Protein AF-A7S2W4-F1 (afdb_monomer)

Sequence (261 aa):
SQFLNEAIYEEYKDAKTVYGFRLFDILSYDVSYRDTIGIRATDEECYYTFIKLFDPVISNFCSSYPRVEKNVSYVYPSNVVSLVGVTGTLDAHVVSCRVRVVRSLQGFPFAWVCSPNERREIQNVVKQALDSLKGVEYYKLARISSKSRDTLITKHGIFRNQKLDCDDTWSSGRGIWRDGTSNAIALVNEREHIIFLTQEFGGDLCHAFYRMRDLVERTELALEKTGHKYMHSVVYGFLVSSPQEVGTGLRISVNVKLPHL

Solvent-accessible surface area (backbone atoms only — not comparable to full-atom values): 14957 Å² total; per-residue (Å²): 129,86,67,69,48,70,70,59,44,70,70,33,68,84,43,60,41,98,87,63,52,34,54,65,60,26,52,61,59,55,88,83,69,73,61,84,79,60,58,35,45,52,37,80,54,39,64,65,76,44,28,81,50,44,52,60,54,30,36,71,68,36,80,87,58,59,86,82,51,94,72,73,74,77,71,51,72,87,70,60,87,74,86,78,86,74,72,62,94,57,41,89,35,24,57,24,25,34,32,33,36,51,44,24,54,54,96,47,54,29,49,83,70,38,51,79,63,55,35,36,49,53,34,50,56,53,46,56,20,50,66,72,40,99,41,70,46,78,42,49,49,75,73,58,52,68,70,62,49,52,48,45,32,68,77,68,63,48,86,72,87,60,88,76,75,79,52,73,71,72,32,55,34,21,31,41,36,34,50,80,80,72,57,38,35,38,34,27,43,73,74,34,42,31,39,40,34,17,54,40,76,30,46,61,45,66,64,32,44,54,52,44,40,52,54,52,53,54,38,50,59,38,28,46,76,73,77,39,51,67,29,70,38,95,88,51,34,37,42,51,40,47,56,82,43,41,26,72,24,67,45,79,50,71,46,65,67,60,94,86,114

Nearest PDB structures (foldseek):
  8ci4-assembly1_A-2  TM=8.816E-01  e=1.023E-21  Oryctolagus cuniculus
  4z9m-assembly6_F  TM=8.760E-01  e=2.461E-21  Homo sapiens
  4q2r-assembly2_B  TM=8.480E-01  e=3.495E-21  Bos taurus
  2crk-assembly1_A-2  TM=8.581E-01  e=8.910E-21  Oryctolagus cuniculus
  3l2e-assembly4_B  TM=8.558E-01  e=2.408E-20  Namalycastis sp. ST01

Radius of gyration: 19.08 Å; Cα contacts (8 Å, |Δi|>4): 419; chains: 1; bounding box: 52×38×50 Å

InterPro domains:
  IPR000749 ATP:guanido phosphotransferase [PTHR11547] (3-261)
  IPR014746 Glutamine synthetase/guanido kinase, catalytic domain [SSF55931] (75-261)
  IPR022413 ATP:guanido phosphotransferase, N-terminal [PF02807] (2-58)
  IPR022413 ATP:guanido phosphotransferase, N-terminal [PS51509] (1-63)
  IPR022414 ATP:guanido phosphotransferase, catalytic domain [PF00217] (122-261)
  IPR022414 ATP:guanido phosphotransferase, catalytic domain [PS51510] (93-261)
  IPR036802 ATP:guanido phosphotransferase, N-terminal domain superfamily [G3DSA:1.10.135.10] (1-67)
  IPR036802 ATP:guanido phosphotransferase, N-terminal domain superfamily [SSF48034] (2-65)

Mean predicted aligned error: 7.76 Å

Organism: Nematostella vectensis (NCBI:txid45351)

Structure (mmCIF, N/CA/C/O backbone):
data_AF-A7S2W4-F1
#
_entry.id   AF-A7S2W4-F1
#
loop_
_atom_site.group_PDB
_atom_site.id
_atom_site.type_symbol
_atom_site.label_atom_id
_atom_site.label_alt_id
_atom_site.label_comp_id
_atom_site.label_asym_id
_atom_site.label_entity_id
_atom_site.label_seq_id
_atom_site.pdbx_PDB_ins_code
_atom_site.Cartn_x
_atom_site.Cartn_y
_atom_site.Cartn_z
_atom_site.occupancy
_atom_site.B_iso_or_equiv
_atom_site.auth_seq_id
_atom_site.auth_comp_id
_atom_site.auth_asym_id
_atom_site.auth_atom_id
_atom_site.pdbx_PDB_model_num
ATOM 1 N N . SER A 1 1 ? -18.578 14.089 0.333 1.00 63.03 1 SER A N 1
ATOM 2 C CA . SER A 1 1 ? -19.731 14.949 -0.013 1.00 63.03 1 SER A CA 1
ATOM 3 C C . SER A 1 1 ? -20.521 14.495 -1.256 1.00 63.03 1 SER A C 1
ATOM 5 O O . SER A 1 1 ? -21.331 15.269 -1.739 1.00 63.03 1 SER A O 1
ATOM 7 N N . GLN A 1 2 ? -20.391 13.247 -1.741 1.00 80.38 2 GLN A N 1
ATOM 8 C CA . GLN A 1 2 ? -21.273 12.677 -2.788 1.00 80.38 2 GLN A CA 1
ATOM 9 C C . GLN A 1 2 ? -22.089 11.475 -2.278 1.00 80.38 2 GLN A C 1
ATOM 11 O O . GLN A 1 2 ? -23.254 11.327 -2.625 1.00 80.38 2 GLN A O 1
ATOM 16 N N . PHE A 1 3 ? -21.486 10.644 -1.420 1.00 86.62 3 PHE A N 1
ATOM 17 C CA . PHE A 1 3 ? -22.078 9.389 -0.931 1.00 86.62 3 PHE A CA 1
ATOM 18 C C . PHE A 1 3 ? -22.410 9.389 0.569 1.00 86.62 3 PHE A C 1
ATOM 20 O O . PHE A 1 3 ? -22.904 8.398 1.089 1.00 86.62 3 PHE A O 1
ATOM 27 N N . LEU A 1 4 ? -22.147 10.496 1.271 1.00 89.56 4 LEU A N 1
ATOM 28 C CA . LEU A 1 4 ? -22.524 10.675 2.673 1.00 89.56 4 LEU A CA 1
ATOM 29 C C . LEU A 1 4 ? -23.765 11.569 2.734 1.00 89.56 4 LEU A C 1
ATOM 31 O O . LEU A 1 4 ? -23.695 12.727 2.322 1.00 89.56 4 LEU A O 1
ATOM 35 N N . ASN A 1 5 ? -24.872 11.030 3.239 1.00 92.31 5 ASN A N 1
ATOM 36 C CA . ASN A 1 5 ? -26.109 11.760 3.521 1.00 92.31 5 ASN A CA 1
ATOM 37 C C . ASN A 1 5 ? -26.466 11.638 5.012 1.00 92.31 5 ASN A C 1
ATOM 39 O O . ASN A 1 5 ? -25.818 10.890 5.746 1.00 92.31 5 ASN A O 1
ATOM 43 N N . GLU A 1 6 ? -27.487 12.372 5.452 1.00 94.31 6 GLU A N 1
ATOM 44 C CA . GLU A 1 6 ? -27.916 12.402 6.856 1.00 94.31 6 GLU A CA 1
ATOM 45 C C . GLU A 1 6 ? -28.290 11.011 7.387 1.00 94.31 6 GLU A C 1
ATOM 47 O O . GLU A 1 6 ? -27.853 10.636 8.467 1.00 94.31 6 GLU A O 1
ATOM 52 N N . ALA A 1 7 ? -28.993 10.194 6.597 1.00 95.50 7 ALA A N 1
ATOM 53 C CA . ALA A 1 7 ? -29.368 8.841 7.007 1.00 95.50 7 ALA A CA 1
ATOM 54 C C . ALA A 1 7 ? -28.145 7.934 7.248 1.00 95.50 7 ALA A C 1
ATOM 56 O O . ALA A 1 7 ? -28.081 7.240 8.258 1.00 95.50 7 ALA A O 1
ATOM 57 N N . ILE A 1 8 ? -27.155 7.964 6.347 1.00 94.75 8 ILE A N 1
ATOM 58 C CA . ILE A 1 8 ? -25.903 7.203 6.495 1.00 94.75 8 ILE A CA 1
ATOM 59 C C . ILE A 1 8 ? -25.085 7.735 7.678 1.00 94.75 8 ILE A C 1
ATOM 61 O O . ILE A 1 8 ? -24.477 6.954 8.407 1.00 94.75 8 ILE A O 1
ATOM 65 N N . TYR A 1 9 ? -25.060 9.055 7.880 1.00 94.94 9 TYR A N 1
ATOM 66 C CA . TYR A 1 9 ? -24.382 9.660 9.023 1.00 94.94 9 TYR A CA 1
ATOM 67 C C . TYR A 1 9 ? -25.000 9.198 10.346 1.00 94.94 9 TYR A C 1
ATOM 69 O O . TYR A 1 9 ? -24.278 8.711 11.212 1.00 94.94 9 TYR A O 1
ATOM 77 N N . GLU A 1 10 ? -26.323 9.290 10.483 1.00 97.06 10 GLU A N 1
ATOM 78 C CA . GLU A 1 10 ? -27.043 8.888 11.694 1.00 97.06 10 GLU A CA 1
ATOM 79 C C . GLU A 1 10 ? -26.879 7.397 12.010 1.00 97.06 10 GLU A C 1
ATOM 81 O O . GLU A 1 10 ? -26.770 7.026 13.176 1.00 97.06 10 GLU A O 1
ATOM 86 N N . GLU A 1 11 ? -26.790 6.548 10.984 1.00 96.44 11 GLU A N 1
ATOM 87 C CA . GLU A 1 11 ? -26.516 5.117 11.142 1.00 96.44 11 GLU A CA 1
ATOM 88 C C . GLU A 1 11 ? -25.102 4.840 11.681 1.00 96.44 11 GLU A C 1
ATOM 90 O O . GLU A 1 11 ? -24.907 3.924 12.479 1.00 96.44 11 GLU A O 1
ATOM 95 N N . TYR A 1 12 ? -24.106 5.625 11.262 1.00 96.94 12 TYR A N 1
ATOM 96 C CA . TYR A 1 12 ? -22.691 5.346 11.528 1.00 96.94 12 TYR A CA 1
ATOM 97 C C . TYR A 1 12 ? -22.025 6.246 12.572 1.00 96.94 12 TYR A C 1
ATOM 99 O O . TYR A 1 12 ? -20.878 5.987 12.938 1.00 96.94 12 TYR A O 1
ATOM 107 N N . LYS A 1 13 ? -22.703 7.279 13.080 1.00 94.69 13 LYS A N 1
ATOM 108 C CA . LYS A 1 13 ? -22.121 8.264 14.013 1.00 94.69 13 LYS A CA 1
ATOM 109 C C . LYS A 1 13 ? -21.520 7.641 15.282 1.00 94.69 13 LYS A C 1
ATOM 111 O O . LYS A 1 13 ? -20.499 8.123 15.775 1.00 94.69 13 LYS A O 1
ATOM 116 N N . ASP A 1 14 ? -22.113 6.550 15.766 1.00 96.38 14 ASP A N 1
ATOM 117 C CA . ASP A 1 14 ? -21.688 5.842 16.980 1.00 96.38 14 ASP A CA 1
ATOM 118 C C . ASP A 1 14 ? -20.920 4.540 16.690 1.00 96.38 14 ASP A C 1
ATOM 120 O O . ASP A 1 14 ? -20.368 3.927 17.609 1.00 96.38 14 ASP A O 1
ATOM 124 N N . ALA A 1 15 ? -20.852 4.128 15.418 1.00 97.38 15 ALA A N 1
ATOM 125 C CA . ALA A 1 15 ? -20.153 2.923 14.995 1.00 97.38 15 ALA A CA 1
ATOM 126 C C . ALA A 1 15 ? -18.636 3.073 15.178 1.00 97.38 15 ALA A C 1
ATOM 128 O O . ALA A 1 15 ? -18.057 4.149 14.985 1.00 97.38 15 ALA A O 1
ATOM 129 N N . LYS A 1 16 ? -17.994 1.967 15.555 1.00 97.50 16 LYS A N 1
ATOM 130 C CA . LYS A 1 16 ? -16.552 1.872 15.783 1.00 97.50 16 LYS A CA 1
ATOM 131 C C . LYS A 1 16 ? -16.017 0.587 15.183 1.00 97.50 16 LYS A C 1
ATOM 133 O O . LYS A 1 16 ? -16.702 -0.430 15.234 1.00 97.50 16 LYS A O 1
ATOM 138 N N . THR A 1 17 ? -14.795 0.637 14.679 1.00 97.31 17 THR A N 1
ATOM 139 C CA . THR A 1 17 ? -14.026 -0.569 14.365 1.00 97.31 17 THR A CA 1
ATOM 140 C C . THR A 1 17 ? -13.443 -1.185 15.639 1.00 97.31 17 THR A C 1
ATOM 142 O O . THR A 1 17 ? -13.493 -0.587 16.720 1.00 97.31 17 THR A O 1
ATOM 145 N N . VAL A 1 18 ? -12.827 -2.357 15.517 1.00 95.31 18 VAL A N 1
ATOM 146 C CA . VAL A 1 18 ? -12.121 -3.077 16.584 1.00 95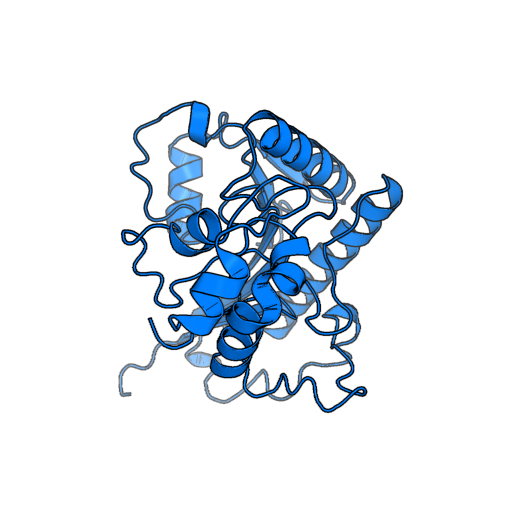.31 18 VAL A CA 1
ATOM 147 C C . VAL A 1 18 ? -10.978 -2.254 17.183 1.00 95.31 18 VAL A C 1
ATOM 149 O O . VAL A 1 18 ? -10.686 -2.381 18.370 1.00 95.31 18 VAL A O 1
ATOM 152 N N . TYR A 1 19 ? -10.384 -1.350 16.399 1.00 95.62 19 TYR A N 1
ATOM 153 C CA . TYR A 1 19 ? -9.364 -0.401 16.860 1.00 95.62 19 TYR A CA 1
ATOM 154 C C . TYR A 1 19 ? -9.957 0.908 17.408 1.00 95.62 19 TYR A C 1
ATOM 156 O O . TYR A 1 19 ? -9.224 1.798 17.833 1.00 95.62 19 TYR A O 1
ATOM 164 N N . GLY A 1 20 ? -11.286 1.033 17.436 1.00 96.44 20 GLY A N 1
ATOM 165 C CA . GLY A 1 20 ? -12.002 2.170 18.006 1.00 96.44 20 GLY A CA 1
ATOM 166 C C . GLY A 1 20 ? -12.192 3.363 17.066 1.00 96.44 20 GLY A C 1
ATOM 167 O O . GLY A 1 20 ? -12.714 4.385 17.522 1.00 96.44 20 GLY A O 1
ATOM 168 N N . PHE A 1 21 ? -11.815 3.244 15.788 1.00 96.25 21 PHE A N 1
ATOM 169 C CA . PHE A 1 21 ? -11.979 4.312 14.800 1.00 96.25 21 PHE A CA 1
ATOM 170 C C . PHE A 1 21 ? -13.441 4.485 14.401 1.00 96.25 21 PHE A C 1
ATOM 172 O O . PHE A 1 21 ? -14.188 3.515 14.272 1.00 96.25 21 PHE A O 1
ATOM 179 N N . ARG A 1 22 ? -13.844 5.736 14.197 1.00 96.06 22 ARG A N 1
ATOM 180 C CA . ARG A 1 22 ? -15.213 6.158 13.895 1.00 96.06 22 ARG A CA 1
ATOM 181 C C . ARG A 1 22 ? -15.313 6.735 12.490 1.00 96.06 22 ARG A C 1
ATOM 183 O O . ARG A 1 22 ? -14.314 7.026 11.833 1.00 96.06 22 ARG A O 1
ATOM 190 N N . LEU A 1 23 ? -16.546 7.031 12.083 1.00 93.94 23 LEU A N 1
ATOM 191 C CA . LEU A 1 23 ? -16.832 7.765 10.851 1.00 93.94 23 LEU A CA 1
ATOM 192 C C . LEU A 1 23 ? -16.026 9.076 10.742 1.00 93.94 23 LEU A C 1
ATOM 194 O O . LEU A 1 23 ? -15.543 9.414 9.665 1.00 93.94 23 LEU A O 1
ATOM 198 N N . PHE A 1 24 ? -15.847 9.794 11.856 1.00 91.62 24 PHE A N 1
ATOM 199 C CA . PHE A 1 24 ? -15.051 11.023 11.885 1.00 91.62 24 PHE A CA 1
ATOM 200 C C . PHE A 1 24 ? -13.602 10.789 11.452 1.00 91.62 24 PHE A C 1
ATOM 202 O O . PHE A 1 24 ? -13.092 11.565 10.651 1.00 91.62 24 PHE A O 1
ATOM 209 N N . ASP A 1 25 ? -12.954 9.723 11.921 1.00 91.69 25 ASP A N 1
ATOM 210 C CA . ASP A 1 25 ? -11.554 9.442 11.593 1.00 91.69 25 ASP A CA 1
ATOM 211 C C . ASP A 1 25 ? -11.392 9.189 10.088 1.00 91.69 25 ASP A C 1
ATOM 213 O O . ASP A 1 25 ? -10.501 9.748 9.455 1.00 91.69 25 ASP A O 1
ATOM 217 N N . ILE A 1 26 ? -12.333 8.452 9.488 1.00 90.75 26 ILE A N 1
ATOM 218 C CA . ILE A 1 26 ? -12.369 8.149 8.046 1.00 90.75 26 ILE A CA 1
ATOM 219 C C . ILE A 1 26 ? -12.529 9.413 7.188 1.00 90.75 26 ILE A C 1
ATOM 221 O O . ILE A 1 26 ? -11.948 9.510 6.103 1.00 90.75 26 ILE A O 1
ATOM 225 N N . LEU A 1 27 ? -13.331 10.372 7.662 1.00 87.94 27 LEU A N 1
ATOM 226 C CA . LEU A 1 27 ? -13.616 11.641 6.983 1.00 87.94 27 LEU A CA 1
ATOM 227 C C . LEU A 1 27 ? -12.551 12.714 7.241 1.00 87.94 27 LEU A C 1
ATOM 229 O O . LEU A 1 27 ? -12.411 13.637 6.444 1.00 87.94 27 LEU A O 1
ATOM 233 N N . SER A 1 28 ? -11.810 12.607 8.345 1.00 78.62 28 SER A N 1
ATOM 234 C CA . SER A 1 28 ? -10.810 13.598 8.764 1.00 78.62 28 SER A CA 1
ATOM 235 C C . SER A 1 28 ? -9.508 13.509 7.983 1.00 78.62 28 SER A C 1
ATOM 237 O O . SER A 1 28 ? -8.591 14.289 8.248 1.00 78.62 28 SER A O 1
ATOM 239 N N . TYR A 1 29 ? -9.400 12.573 7.035 1.00 68.44 29 TYR A N 1
ATOM 240 C CA . TYR A 1 29 ? -8.218 12.468 6.200 1.00 68.44 29 TYR A CA 1
ATOM 241 C C . TYR A 1 29 ? -8.020 13.751 5.380 1.00 68.44 29 TYR A C 1
ATOM 243 O O . TYR A 1 29 ? -8.737 14.058 4.432 1.00 68.44 29 TYR A O 1
ATOM 251 N N . ASP A 1 30 ? -7.020 14.483 5.851 1.00 55.50 30 ASP A N 1
ATOM 252 C CA . ASP A 1 30 ? -6.486 15.776 5.471 1.00 55.50 30 ASP A CA 1
ATOM 253 C C . ASP A 1 30 ? -6.952 16.398 4.136 1.00 55.50 30 ASP A C 1
ATOM 255 O O . ASP A 1 30 ? -6.502 16.058 3.037 1.00 55.50 30 ASP A O 1
ATOM 259 N N . VAL A 1 31 ? -7.748 17.460 4.291 1.00 45.94 31 VAL A N 1
ATOM 260 C CA . VAL A 1 31 ? -8.107 18.477 3.288 1.00 45.94 31 VAL A CA 1
ATOM 261 C C . VAL A 1 31 ? -6.859 19.111 2.626 1.00 45.94 31 VAL A C 1
ATOM 263 O O . VAL A 1 31 ? -6.966 19.718 1.559 1.00 45.94 31 VAL A O 1
ATOM 266 N N .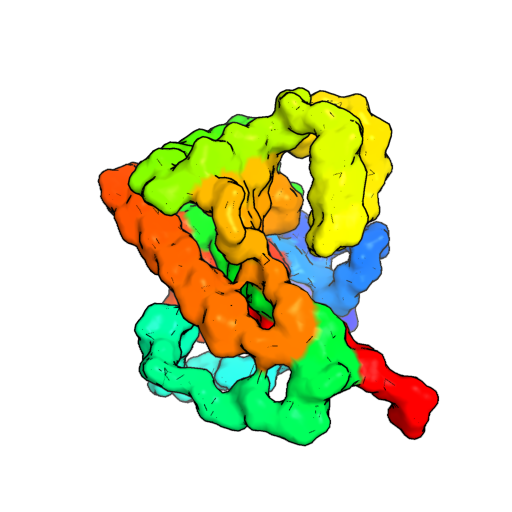 SER A 1 32 ? -5.653 18.950 3.192 1.00 45.34 32 SER A N 1
ATOM 267 C CA . SER A 1 32 ? -4.394 19.466 2.633 1.00 45.34 32 SER A CA 1
ATOM 268 C C . SER A 1 32 ? -3.811 18.648 1.470 1.00 45.34 32 SER A C 1
ATOM 270 O O . SER A 1 32 ? -3.057 19.197 0.661 1.00 45.34 32 SER A O 1
ATOM 272 N N . TYR A 1 33 ? -4.170 17.366 1.313 1.00 48.84 33 TYR A N 1
ATOM 273 C CA . TYR A 1 33 ? -3.512 16.488 0.330 1.00 48.84 33 TYR A CA 1
ATOM 274 C C . TYR A 1 33 ? -4.036 16.612 -1.106 1.00 48.84 33 TYR A C 1
ATOM 276 O O . TYR A 1 33 ? -3.527 15.929 -1.998 1.00 48.84 33 TYR A O 1
ATOM 284 N N . ARG A 1 34 ? -5.037 17.473 -1.359 1.00 50.59 34 ARG A N 1
ATOM 285 C CA . ARG A 1 34 ? -5.851 17.429 -2.592 1.00 50.59 34 ARG A CA 1
ATOM 286 C C . ARG A 1 34 ? -6.302 15.994 -2.908 1.00 50.59 34 ARG A C 1
ATOM 288 O O . ARG A 1 34 ? -6.388 15.622 -4.077 1.00 50.59 34 ARG A O 1
ATOM 295 N N . ASP A 1 35 ? -6.525 15.173 -1.879 1.00 58.47 35 ASP A N 1
ATOM 296 C CA . ASP A 1 35 ? -7.086 13.844 -2.073 1.00 58.47 35 ASP A CA 1
ATOM 297 C C . ASP A 1 35 ? -8.563 14.027 -2.421 1.00 58.47 35 ASP A C 1
ATOM 299 O O . ASP A 1 35 ? -9.382 14.440 -1.601 1.00 58.47 35 ASP A O 1
ATOM 303 N N . THR A 1 36 ? -8.878 13.816 -3.693 1.00 64.94 36 THR A N 1
ATOM 304 C CA . THR A 1 36 ? -10.201 14.072 -4.265 1.00 64.94 36 THR A CA 1
ATOM 305 C C . THR A 1 36 ? -11.243 13.036 -3.852 1.00 64.94 36 THR A C 1
ATOM 307 O O . THR A 1 36 ? -12.419 13.229 -4.149 1.00 64.94 36 THR A O 1
ATOM 310 N N . ILE A 1 37 ? -10.843 11.941 -3.193 1.00 80.56 37 ILE A N 1
ATOM 311 C CA . ILE A 1 37 ? -11.761 10.859 -2.803 1.00 80.56 37 ILE A CA 1
ATOM 312 C C . ILE A 1 37 ? -12.621 11.272 -1.600 1.00 80.56 37 ILE A C 1
ATOM 314 O O . ILE A 1 37 ? -13.810 10.962 -1.548 1.00 80.56 37 ILE A O 1
ATOM 318 N N . GLY A 1 38 ? -12.026 11.974 -0.630 1.00 81.81 38 GLY A N 1
ATOM 319 C CA . GLY A 1 38 ? -12.718 12.487 0.558 1.00 81.81 38 GLY A CA 1
ATOM 320 C C . GLY A 1 38 ? -13.018 11.468 1.667 1.00 81.81 38 GLY A C 1
ATOM 321 O O . GLY A 1 38 ? -13.666 11.842 2.641 1.00 81.81 38 GLY A O 1
ATOM 322 N N . ILE A 1 39 ? -12.573 10.212 1.540 1.00 87.88 39 ILE A N 1
ATOM 323 C CA . ILE A 1 39 ? -12.577 9.208 2.619 1.00 87.88 39 ILE A CA 1
ATOM 324 C C . ILE A 1 39 ? -11.301 8.360 2.568 1.00 87.88 39 ILE A C 1
ATOM 326 O O . ILE A 1 39 ? -10.770 8.098 1.484 1.00 87.88 39 ILE A O 1
ATOM 330 N N . ARG A 1 40 ? -10.836 7.882 3.727 1.00 91.00 40 ARG A N 1
ATOM 331 C CA . ARG A 1 40 ? -9.713 6.938 3.826 1.00 91.00 40 ARG A CA 1
ATOM 332 C C . ARG A 1 40 ? -9.970 5.900 4.914 1.00 91.00 40 ARG A C 1
ATOM 334 O O . ARG A 1 40 ? -10.394 6.247 6.009 1.00 91.00 40 ARG A O 1
ATOM 341 N N . ALA A 1 41 ? -9.730 4.626 4.621 1.00 94.56 41 ALA A N 1
ATOM 342 C CA . ALA A 1 41 ? -9.916 3.556 5.598 1.00 94.56 41 ALA A CA 1
ATOM 343 C C . ALA A 1 41 ? -8.838 3.625 6.688 1.00 94.56 41 ALA A C 1
ATOM 345 O O . ALA A 1 41 ? -7.674 3.895 6.379 1.00 94.56 41 ALA A O 1
ATOM 346 N N . THR A 1 42 ? -9.214 3.379 7.946 1.00 95.44 42 THR A N 1
ATOM 347 C CA . THR A 1 42 ? -8.307 3.386 9.112 1.00 95.44 42 THR A CA 1
ATOM 348 C C . THR A 1 42 ? -7.813 1.986 9.477 1.00 95.44 42 THR A C 1
ATOM 350 O O . THR A 1 42 ? -6.683 1.841 9.932 1.00 95.44 42 THR A O 1
ATOM 353 N N . ASP A 1 43 ? -8.590 0.946 9.178 1.00 96.94 43 ASP A N 1
ATOM 354 C CA . ASP A 1 43 ? -8.221 -0.466 9.323 1.00 96.94 43 ASP A CA 1
ATOM 355 C C . ASP A 1 43 ? -9.013 -1.362 8.346 1.00 96.94 43 ASP A C 1
ATOM 357 O O . ASP A 1 43 ? -9.838 -0.884 7.563 1.00 96.94 43 ASP A O 1
ATOM 361 N N . GLU A 1 44 ? -8.742 -2.671 8.371 1.00 95.88 44 GLU A N 1
ATOM 362 C CA . GLU A 1 44 ? -9.425 -3.672 7.538 1.00 95.88 44 GLU A CA 1
ATOM 363 C C . GLU A 1 44 ? -10.951 -3.685 7.741 1.00 95.88 44 GLU A C 1
ATOM 365 O O . GLU A 1 44 ? -11.705 -3.852 6.779 1.00 95.88 44 GLU A O 1
ATOM 370 N N . GLU A 1 45 ? -11.418 -3.476 8.972 1.00 96.06 45 GLU A N 1
ATOM 371 C CA . GLU A 1 45 ? -12.832 -3.574 9.331 1.00 96.06 45 GLU A CA 1
ATOM 372 C C . GLU A 1 45 ? -13.654 -2.403 8.780 1.00 96.06 45 GLU A C 1
ATOM 374 O O . GLU A 1 45 ? -14.837 -2.572 8.480 1.00 96.06 45 GLU A O 1
ATOM 379 N N . CYS A 1 46 ? -13.032 -1.239 8.547 1.00 94.81 46 CYS A N 1
ATOM 380 C CA . CYS A 1 46 ? -13.694 -0.066 7.968 1.00 94.81 46 CYS A CA 1
ATOM 381 C C . CYS A 1 46 ? -14.524 -0.371 6.719 1.00 94.81 46 CYS A C 1
ATOM 383 O O . CYS A 1 46 ? -15.618 0.177 6.561 1.00 94.81 46 CYS A O 1
ATOM 385 N N . TYR A 1 47 ? -14.010 -1.239 5.844 1.00 94.38 47 TYR A N 1
ATOM 386 C CA . TYR A 1 47 ? -14.666 -1.612 4.590 1.00 94.38 47 TYR A CA 1
ATOM 387 C C . TYR A 1 47 ? -16.000 -2.344 4.800 1.00 94.38 47 TYR A C 1
ATOM 389 O O . TYR A 1 47 ? -16.848 -2.352 3.905 1.00 94.38 47 TYR A O 1
ATOM 397 N N . TYR A 1 48 ? -16.204 -2.931 5.980 1.00 93.88 48 TYR A N 1
ATOM 398 C CA . TYR A 1 48 ? -17.414 -3.661 6.350 1.00 93.88 48 TYR A CA 1
ATOM 399 C C . TYR A 1 48 ? -18.294 -2.858 7.312 1.00 93.88 48 TYR A C 1
ATOM 401 O O . TYR A 1 48 ? -19.507 -2.809 7.122 1.00 93.88 48 TYR A O 1
ATOM 409 N N . THR A 1 49 ? -17.705 -2.170 8.293 1.00 96.19 49 THR A N 1
ATOM 410 C CA . THR A 1 49 ? -18.450 -1.349 9.263 1.00 96.19 49 THR A CA 1
ATOM 411 C C . THR A 1 49 ? -19.119 -0.153 8.591 1.00 96.19 49 THR A C 1
ATOM 413 O O . THR A 1 49 ? -20.292 0.118 8.835 1.00 96.19 49 THR A O 1
ATOM 416 N N . PHE A 1 50 ? -18.414 0.524 7.680 1.00 95.56 50 PHE A N 1
ATOM 417 C CA . PHE A 1 50 ? -18.904 1.717 6.976 1.00 95.56 50 PHE A CA 1
ATOM 418 C C . PHE A 1 50 ? -19.220 1.418 5.504 1.00 95.56 50 PHE A C 1
ATOM 420 O O . PHE A 1 50 ? -19.016 2.238 4.608 1.00 95.56 50 PHE A O 1
ATOM 427 N N . ILE A 1 51 ? -19.719 0.211 5.245 1.00 93.38 51 ILE A N 1
ATOM 428 C CA . ILE A 1 51 ? -19.969 -0.357 3.915 1.00 93.38 51 ILE A CA 1
ATOM 429 C C . ILE A 1 51 ? -20.800 0.553 3.000 1.00 93.38 51 ILE A C 1
ATOM 431 O O . ILE A 1 51 ? -20.447 0.718 1.837 1.00 93.38 51 ILE A O 1
ATOM 435 N N . LYS A 1 52 ? -21.852 1.214 3.509 1.00 93.19 52 LYS A N 1
ATOM 436 C CA . LYS A 1 52 ? -22.702 2.115 2.703 1.00 93.19 52 LYS A CA 1
ATOM 437 C C . LYS A 1 52 ? -21.970 3.372 2.232 1.00 93.19 52 LYS A C 1
ATOM 439 O O . LYS A 1 52 ? -22.453 4.046 1.330 1.00 93.19 52 LYS A O 1
ATOM 444 N N . LEU A 1 53 ? -20.817 3.676 2.826 1.00 92.31 53 LEU A N 1
ATOM 445 C CA . LEU A 1 53 ? -19.954 4.780 2.428 1.00 92.31 53 LEU A CA 1
ATOM 446 C C . LEU A 1 53 ? -18.828 4.314 1.494 1.00 92.31 53 LEU A C 1
ATOM 448 O O . LEU A 1 53 ? -18.594 4.951 0.469 1.00 92.31 53 LEU A O 1
ATOM 452 N N . PHE A 1 54 ? -18.147 3.208 1.814 1.00 91.94 54 PHE A N 1
ATOM 453 C CA . PHE A 1 54 ? -17.030 2.709 0.999 1.00 91.94 54 PHE A CA 1
ATOM 454 C C . PHE A 1 54 ? -17.480 2.092 -0.326 1.00 91.94 54 PHE A C 1
ATOM 456 O O . PHE A 1 54 ? -16.851 2.340 -1.350 1.00 91.94 54 PHE A O 1
ATOM 463 N N . ASP A 1 55 ? -18.566 1.319 -0.335 1.00 90.56 55 ASP A N 1
ATOM 464 C CA . ASP A 1 55 ? -18.987 0.551 -1.511 1.00 90.56 55 ASP A CA 1
ATOM 465 C C . ASP A 1 55 ? -19.344 1.446 -2.717 1.00 90.56 55 ASP A C 1
ATOM 467 O O . ASP A 1 55 ? -18.829 1.203 -3.815 1.00 90.56 55 ASP A O 1
ATOM 471 N N . PRO A 1 56 ? -20.116 2.544 -2.552 1.00 89.75 56 PRO A N 1
ATOM 472 C CA . PRO A 1 56 ? -20.380 3.472 -3.652 1.00 89.75 56 PRO A CA 1
ATOM 473 C C . PRO A 1 56 ? -19.129 4.228 -4.113 1.00 89.75 56 PRO A C 1
ATOM 475 O O . PRO A 1 56 ? -18.969 4.480 -5.306 1.00 89.75 56 PRO A O 1
ATOM 478 N N . VAL A 1 57 ? -18.219 4.562 -3.188 1.00 89.50 57 VAL A N 1
ATOM 479 C CA . VAL A 1 57 ? -16.953 5.230 -3.523 1.00 89.50 57 VAL A CA 1
ATOM 480 C C . VAL A 1 57 ? -16.071 4.312 -4.365 1.00 89.50 57 VAL A C 1
ATOM 482 O O . VAL A 1 57 ? -15.596 4.735 -5.416 1.00 89.50 57 VAL A O 1
ATOM 485 N N . ILE A 1 58 ? -15.889 3.054 -3.956 1.00 88.50 58 ILE A N 1
ATOM 486 C CA . ILE A 1 58 ? -15.112 2.063 -4.716 1.00 88.50 58 ILE A CA 1
ATOM 487 C C . ILE A 1 58 ? -15.738 1.860 -6.097 1.00 88.50 58 ILE A C 1
ATOM 489 O O . ILE A 1 58 ? -15.035 1.943 -7.101 1.00 88.50 58 ILE A O 1
ATOM 493 N N . SER A 1 59 ? -17.061 1.690 -6.165 1.00 86.00 59 SER A N 1
ATOM 494 C CA . SER A 1 59 ? -17.784 1.502 -7.432 1.00 86.00 59 SER A CA 1
ATOM 495 C C . SER A 1 59 ? -17.607 2.680 -8.399 1.00 86.00 59 SER A C 1
ATOM 497 O O . SER A 1 59 ? -17.549 2.485 -9.611 1.00 86.00 59 SER A O 1
ATOM 499 N N . ASN A 1 60 ? -17.482 3.905 -7.879 1.00 85.75 60 ASN A N 1
ATOM 500 C CA . ASN A 1 60 ? -17.259 5.104 -8.687 1.00 85.75 60 ASN A CA 1
ATOM 501 C C . ASN A 1 60 ? -15.860 5.150 -9.330 1.00 85.75 60 ASN A C 1
ATOM 503 O O . ASN A 1 60 ? -15.714 5.668 -10.434 1.00 85.75 60 ASN A O 1
ATOM 507 N N . PHE A 1 61 ? -14.830 4.617 -8.663 1.00 80.25 61 PHE A N 1
ATOM 508 C CA . PHE A 1 61 ? -13.458 4.579 -9.194 1.00 80.25 61 PHE A CA 1
ATOM 509 C C . PHE A 1 61 ? -13.138 3.294 -9.956 1.00 80.25 61 PHE A C 1
ATOM 511 O O . PHE A 1 61 ? -12.281 3.290 -10.840 1.00 80.25 61 PHE A O 1
ATOM 518 N N . CYS A 1 62 ? -13.817 2.204 -9.623 1.00 74.62 62 CYS A N 1
ATOM 519 C CA . CYS A 1 62 ? -13.571 0.893 -10.185 1.00 74.62 62 CYS A CA 1
ATOM 520 C C . CYS A 1 62 ? -14.881 0.349 -10.765 1.00 74.62 62 CYS A C 1
ATOM 522 O O . CYS A 1 62 ? -15.567 -0.467 -10.153 1.00 74.62 62 CYS A O 1
ATOM 524 N N . SER A 1 63 ? -15.216 0.803 -11.976 1.00 60.69 63 SER A N 1
ATOM 525 C CA . SER A 1 63 ? -16.448 0.448 -12.700 1.00 60.69 63 SER A CA 1
ATOM 526 C C . SER A 1 63 ? -16.620 -1.057 -12.959 1.00 60.69 63 SER A C 1
ATOM 528 O O . SER A 1 63 ? -17.726 -1.511 -13.239 1.00 60.69 63 SER A O 1
ATOM 530 N N . SER A 1 64 ? -15.544 -1.837 -12.833 1.00 57.00 64 SER A N 1
ATOM 531 C CA . SER A 1 64 ? -15.504 -3.299 -12.935 1.00 57.00 64 SER A CA 1
ATOM 532 C C . SER A 1 64 ? -15.612 -4.045 -11.593 1.00 57.00 64 SER A C 1
ATOM 534 O O . SER A 1 64 ? -15.426 -5.259 -11.580 1.00 57.00 64 SER A O 1
ATOM 536 N N . TYR A 1 65 ? -15.966 -3.374 -10.486 1.00 58.50 65 TYR A N 1
ATOM 537 C CA . TYR A 1 65 ? -16.374 -4.020 -9.225 1.00 58.50 65 TYR A CA 1
ATOM 538 C C . TYR A 1 65 ? -17.902 -4.013 -9.029 1.00 58.50 65 TYR A C 1
ATOM 540 O O . TYR A 1 65 ? -18.406 -3.356 -8.116 1.00 58.50 65 TYR A O 1
ATOM 548 N N . PRO A 1 66 ? -18.700 -4.754 -9.818 1.00 46.69 66 PRO A N 1
ATOM 549 C CA . PRO A 1 66 ? -20.037 -5.087 -9.375 1.00 46.69 66 PRO A CA 1
ATOM 550 C C . PRO A 1 66 ? -19.927 -6.188 -8.312 1.00 46.69 66 PRO A C 1
ATOM 552 O O . PRO A 1 66 ? -19.629 -7.339 -8.622 1.00 46.69 66 PRO A O 1
ATOM 555 N N . ARG A 1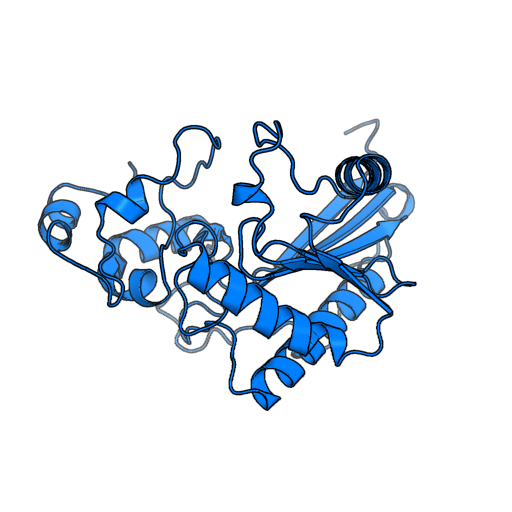 67 ? -20.277 -5.874 -7.057 1.00 51.75 67 ARG A N 1
ATOM 556 C CA . ARG A 1 67 ? -20.561 -6.879 -6.003 1.00 51.75 67 ARG A CA 1
ATOM 557 C C . ARG A 1 67 ? -21.522 -7.992 -6.445 1.00 51.75 67 ARG A C 1
ATOM 559 O O . ARG A 1 67 ? -21.620 -9.027 -5.791 1.00 51.75 67 ARG A O 1
ATOM 566 N N . VAL A 1 68 ? -22.275 -7.740 -7.513 1.00 43.34 68 VAL A N 1
ATOM 567 C CA . VAL A 1 68 ? -23.382 -8.564 -7.994 1.00 43.34 68 VAL A CA 1
ATOM 568 C C . VAL A 1 68 ? -22.906 -9.805 -8.758 1.00 43.34 68 VAL A C 1
ATOM 570 O O . VAL A 1 68 ? -23.648 -10.782 -8.823 1.00 43.34 68 VAL A O 1
ATOM 573 N N . GLU A 1 69 ? -21.660 -9.857 -9.237 1.00 44.12 69 GLU A N 1
ATOM 574 C CA . GLU A 1 69 ? -21.121 -11.080 -9.837 1.00 44.12 69 GLU A CA 1
ATOM 575 C C . GLU A 1 69 ? -20.145 -11.768 -8.880 1.00 44.12 69 GLU A C 1
ATOM 577 O O . GLU A 1 69 ? -18.964 -11.444 -8.804 1.00 44.12 69 GLU A O 1
ATOM 582 N N . LYS A 1 70 ? -20.638 -12.802 -8.184 1.00 42.47 70 LYS A N 1
ATOM 583 C CA . LYS A 1 70 ? -19.867 -13.737 -7.332 1.00 42.47 70 LYS A CA 1
ATOM 584 C C . LYS A 1 70 ? -18.693 -14.448 -8.043 1.00 42.47 70 LYS A C 1
ATOM 586 O O . LYS A 1 70 ? -18.046 -15.294 -7.435 1.00 42.47 70 LYS A O 1
ATOM 591 N N . ASN A 1 71 ? -18.431 -14.117 -9.306 1.00 41.19 71 ASN A N 1
ATOM 592 C CA . ASN A 1 71 ? -17.471 -14.759 -10.195 1.00 41.19 71 ASN A CA 1
ATOM 593 C C . ASN A 1 71 ? -16.412 -13.792 -10.747 1.00 41.19 71 ASN A C 1
ATOM 595 O O . ASN A 1 71 ? -15.724 -14.153 -11.701 1.00 41.19 71 ASN A O 1
ATOM 599 N N . VAL A 1 72 ? -16.238 -12.589 -10.179 1.00 44.22 72 VAL A N 1
ATOM 600 C CA . VAL A 1 72 ? -15.054 -11.781 -10.509 1.00 44.22 72 VAL A CA 1
ATOM 601 C C . VAL A 1 72 ? -13.837 -12.482 -9.905 1.00 44.22 72 VAL A C 1
ATOM 603 O O . VAL A 1 72 ? -13.481 -12.285 -8.746 1.00 44.22 72 VAL A O 1
ATOM 606 N N . SER A 1 73 ? -13.223 -13.372 -10.687 1.00 47.72 73 SER A N 1
ATOM 607 C CA . SER A 1 73 ? -11.958 -14.007 -10.348 1.00 47.72 73 SER A CA 1
ATOM 608 C C . SER A 1 73 ? -10.910 -12.911 -10.239 1.00 47.72 73 SER A C 1
ATOM 610 O O . SER A 1 73 ? -10.440 -12.370 -11.243 1.00 47.72 73 SER A O 1
ATOM 612 N N . TYR A 1 74 ? -10.585 -12.549 -9.007 1.00 53.12 74 TYR A N 1
ATOM 613 C CA . TYR A 1 74 ? -9.556 -11.576 -8.727 1.00 53.12 74 TYR A CA 1
ATOM 614 C C . TYR A 1 74 ? -8.223 -12.046 -9.330 1.00 53.12 74 TYR A C 1
ATOM 616 O O . TYR A 1 74 ? -7.726 -13.137 -9.030 1.00 53.12 74 TYR A O 1
ATOM 624 N N . VAL A 1 75 ? -7.647 -11.231 -10.215 1.00 55.62 75 VAL A N 1
ATOM 625 C CA . VAL A 1 75 ? -6.349 -11.534 -10.819 1.00 55.62 75 VAL A CA 1
ATOM 626 C C . VAL A 1 75 ? -5.271 -11.116 -9.830 1.00 55.62 75 VAL A C 1
ATOM 628 O O . VAL A 1 75 ? -4.858 -9.956 -9.784 1.00 55.62 75 VAL A O 1
ATOM 631 N N . TYR A 1 76 ? -4.790 -12.078 -9.043 1.00 62.22 76 TYR A N 1
ATOM 632 C CA . TYR A 1 76 ? -3.498 -11.915 -8.391 1.00 62.22 76 TYR A CA 1
ATOM 633 C C . TYR A 1 76 ? -2.444 -11.659 -9.476 1.00 62.22 76 TYR A C 1
ATOM 635 O O . TYR A 1 76 ? -2.491 -12.312 -10.521 1.00 62.22 76 TYR A O 1
ATOM 643 N N . PRO A 1 77 ? -1.471 -10.755 -9.264 1.00 60.38 77 PRO A N 1
ATOM 644 C CA . PRO A 1 77 ? -0.364 -10.582 -10.203 1.00 60.38 77 PRO A CA 1
ATOM 645 C C . PRO A 1 77 ? 0.326 -11.908 -10.578 1.00 60.38 77 PRO A C 1
ATOM 647 O O . PRO A 1 77 ? 0.765 -12.060 -11.716 1.00 60.38 77 PRO A O 1
ATOM 650 N N . SER A 1 78 ? 0.339 -12.880 -9.660 1.00 60.38 78 SER A N 1
ATOM 651 C CA . SER A 1 78 ? 0.806 -14.259 -9.865 1.00 60.38 78 SER A CA 1
ATOM 652 C C . SER A 1 78 ? 0.031 -15.051 -10.913 1.00 60.38 78 SER A C 1
ATOM 654 O O . SER A 1 78 ? 0.607 -15.880 -11.612 1.00 60.38 78 SER A O 1
ATOM 656 N N . ASN A 1 79 ? -1.252 -14.746 -11.092 1.00 68.25 79 ASN A N 1
ATOM 657 C CA . ASN A 1 79 ? -2.134 -15.407 -12.049 1.00 68.25 79 ASN A CA 1
ATOM 658 C C . ASN A 1 79 ? -2.032 -14.804 -13.461 1.00 68.25 79 ASN A C 1
ATOM 660 O O . ASN A 1 79 ? -2.691 -15.283 -14.385 1.00 68.25 79 ASN A O 1
ATOM 664 N N . VAL A 1 80 ? -1.221 -13.755 -13.660 1.00 67.88 80 VAL A N 1
ATOM 665 C CA . VAL A 1 80 ? -0.983 -13.173 -14.987 1.00 67.88 80 VAL A CA 1
ATOM 666 C C . VAL A 1 80 ? -0.040 -14.078 -15.779 1.00 67.88 80 VAL A C 1
ATOM 668 O O . VAL A 1 80 ? 1.177 -14.078 -15.571 1.00 67.88 80 VAL A O 1
ATOM 671 N N . VAL A 1 81 ? -0.624 -14.839 -16.709 1.00 65.81 81 VAL A N 1
ATOM 672 C CA . VAL A 1 81 ? 0.083 -15.794 -17.579 1.00 65.81 81 VAL A CA 1
ATOM 673 C C . VAL A 1 81 ? 0.949 -15.073 -18.612 1.00 65.81 81 VAL A C 1
ATOM 675 O O . VAL A 1 81 ? 2.106 -15.433 -18.818 1.00 65.81 81 VAL A O 1
ATOM 678 N N . SER A 1 82 ? 0.424 -14.025 -19.244 1.00 72.25 82 SER A N 1
ATOM 679 C CA . SER A 1 82 ? 1.161 -13.229 -20.222 1.00 72.25 82 SER A CA 1
ATOM 680 C C . SER A 1 82 ? 0.615 -11.810 -20.314 1.00 72.25 82 SER A C 1
ATOM 682 O O . SER A 1 82 ? -0.551 -11.540 -20.028 1.00 72.25 82 SER A O 1
ATOM 684 N N . LEU A 1 83 ? 1.493 -10.893 -20.706 1.00 78.19 83 LEU A N 1
ATOM 685 C CA . LEU A 1 83 ? 1.139 -9.527 -21.049 1.00 78.19 83 LEU A CA 1
ATOM 686 C C . LEU A 1 83 ? 1.019 -9.424 -22.571 1.00 78.19 83 LEU A C 1
ATOM 688 O O . LEU A 1 83 ? 1.966 -9.734 -23.291 1.00 78.19 83 LEU A O 1
ATOM 692 N N . VAL A 1 84 ? -0.145 -9.001 -23.061 1.00 77.44 84 VAL A N 1
ATOM 693 C CA . VAL A 1 84 ? -0.441 -8.882 -24.496 1.00 77.44 84 VAL A CA 1
ATOM 694 C C . VAL A 1 84 ? -0.614 -7.408 -24.851 1.00 77.44 84 VAL A C 1
ATOM 696 O O . VAL A 1 84 ? -1.226 -6.661 -24.094 1.00 77.44 84 VAL A O 1
ATOM 699 N N . GLY A 1 85 ? -0.071 -6.981 -25.995 1.00 74.38 85 GLY A N 1
ATOM 700 C CA . GLY A 1 85 ? -0.216 -5.600 -26.479 1.00 74.38 85 GLY A CA 1
ATOM 701 C C . GLY A 1 85 ? 0.576 -4.558 -25.682 1.00 74.38 85 GLY A C 1
ATOM 702 O O . GLY A 1 85 ? 0.233 -3.382 -25.702 1.00 74.38 85 GLY A O 1
ATOM 703 N N . VAL A 1 86 ? 1.614 -4.988 -24.961 1.00 74.19 86 VAL A N 1
ATOM 704 C CA . VAL A 1 86 ? 2.445 -4.116 -24.112 1.00 74.19 86 VAL A CA 1
ATOM 705 C C . VAL A 1 86 ? 3.580 -3.426 -24.880 1.00 74.19 86 VAL A C 1
ATOM 707 O O . VAL A 1 86 ? 4.155 -2.460 -24.389 1.00 74.19 86 VAL A O 1
ATOM 710 N N . THR A 1 87 ? 3.856 -3.877 -26.101 1.00 71.69 87 THR A N 1
ATOM 711 C CA . THR A 1 87 ? 4.793 -3.255 -27.045 1.00 71.69 87 THR A CA 1
ATOM 712 C C . THR A 1 87 ? 4.031 -2.713 -28.245 1.00 71.69 87 THR A C 1
ATOM 714 O O . THR A 1 87 ? 3.093 -3.361 -28.723 1.00 71.69 87 THR A O 1
ATOM 717 N N . GLY A 1 88 ? 4.444 -1.568 -28.777 1.00 73.19 88 GLY A N 1
ATOM 718 C CA . GLY A 1 88 ? 3.787 -0.965 -29.928 1.00 73.19 88 GLY A CA 1
ATOM 719 C C . GLY A 1 88 ? 4.518 0.231 -30.529 1.00 73.19 88 GLY A C 1
ATOM 720 O O . GLY A 1 88 ? 5.684 0.506 -30.264 1.00 73.19 88 GLY A O 1
ATOM 721 N N . THR A 1 89 ? 3.804 0.979 -31.367 1.00 70.56 89 THR A N 1
ATOM 722 C CA . THR A 1 89 ? 4.350 2.121 -32.125 1.00 70.56 89 THR A CA 1
ATOM 723 C C . THR A 1 89 ? 4.835 3.274 -31.243 1.00 70.56 89 THR A C 1
ATOM 725 O O . THR A 1 89 ? 5.625 4.107 -31.688 1.00 70.56 89 THR A O 1
ATOM 728 N N . LEU A 1 90 ? 4.386 3.328 -29.988 1.00 75.75 90 LEU A N 1
ATOM 729 C CA . LEU A 1 90 ? 4.780 4.355 -29.029 1.00 75.75 90 LEU A CA 1
ATOM 730 C C . LEU A 1 90 ? 6.064 4.016 -28.267 1.00 75.75 90 LEU A C 1
ATOM 732 O O . LEU A 1 90 ? 6.592 4.914 -27.618 1.00 75.75 90 LEU A O 1
ATOM 736 N N . ASP A 1 91 ? 6.609 2.800 -28.375 1.00 79.44 91 ASP A N 1
ATOM 737 C CA . ASP A 1 91 ? 7.761 2.349 -27.576 1.00 79.44 91 ASP A CA 1
ATOM 738 C C . ASP A 1 91 ? 8.980 3.269 -27.739 1.00 79.44 91 ASP A C 1
ATOM 740 O O . ASP A 1 91 ? 9.650 3.594 -26.760 1.00 79.44 91 ASP A O 1
ATOM 744 N N . ALA A 1 92 ? 9.210 3.786 -28.952 1.00 82.81 92 ALA A N 1
ATOM 745 C CA . ALA A 1 92 ? 10.281 4.744 -29.249 1.00 82.81 92 ALA A CA 1
ATOM 746 C C . ALA A 1 92 ? 10.123 6.100 -28.528 1.00 82.81 92 ALA A C 1
ATOM 748 O O . ALA A 1 92 ? 11.094 6.834 -28.350 1.00 82.81 92 ALA A O 1
ATOM 749 N N . HIS A 1 93 ? 8.902 6.436 -28.113 1.00 87.19 93 HIS A N 1
ATOM 750 C CA . HIS A 1 93 ? 8.568 7.665 -27.398 1.00 87.19 93 HIS A CA 1
ATOM 751 C C . HIS A 1 93 ? 8.508 7.456 -25.879 1.00 87.19 93 HIS A C 1
ATOM 753 O O . HIS A 1 93 ? 8.463 8.441 -25.133 1.00 87.19 93 HIS A O 1
ATOM 759 N N . VAL A 1 94 ? 8.511 6.205 -25.401 1.00 88.12 94 VAL A N 1
ATOM 760 C CA . VAL A 1 94 ? 8.501 5.892 -23.969 1.00 88.12 94 VAL A CA 1
ATOM 761 C C . VAL A 1 94 ? 9.884 6.162 -23.376 1.00 88.12 94 VAL A C 1
ATOM 763 O O . VAL A 1 94 ? 10.871 5.504 -23.687 1.00 88.12 94 VAL A O 1
ATOM 766 N N . VAL A 1 95 ? 9.952 7.136 -22.473 1.00 88.50 95 VAL A N 1
ATOM 767 C CA . VAL A 1 95 ? 11.166 7.511 -21.735 1.00 88.50 95 VAL A CA 1
ATOM 768 C C . VAL A 1 95 ? 11.409 6.565 -20.566 1.00 88.50 95 VAL A C 1
ATOM 770 O O . VAL A 1 95 ? 12.551 6.204 -20.277 1.00 88.50 95 VAL A O 1
ATOM 773 N N . SER A 1 96 ? 10.344 6.192 -19.863 1.00 88.00 96 SER A N 1
ATOM 774 C CA . SER A 1 96 ? 10.402 5.241 -18.758 1.00 88.00 96 SER A CA 1
ATOM 775 C C . SER A 1 96 ? 9.043 4.629 -18.475 1.00 88.00 96 SER A C 1
ATOM 777 O O . SER A 1 96 ? 8.006 5.263 -18.680 1.00 88.00 96 SER A O 1
ATOM 779 N N . CYS A 1 97 ? 9.059 3.420 -17.931 1.00 88.38 97 CYS A N 1
ATOM 780 C CA . CYS A 1 97 ? 7.893 2.769 -17.365 1.00 88.38 97 CYS A CA 1
ATOM 781 C C . CYS A 1 97 ? 8.095 2.553 -15.862 1.00 88.38 97 CYS A C 1
ATOM 783 O O . CYS A 1 97 ? 9.211 2.407 -15.354 1.00 88.38 97 CYS A O 1
ATOM 785 N N . ARG A 1 98 ? 6.995 2.590 -15.118 1.00 89.50 98 ARG A N 1
ATOM 786 C CA . ARG A 1 98 ? 6.976 2.401 -13.672 1.00 89.50 98 ARG A CA 1
ATOM 787 C C . ARG A 1 98 ? 5.783 1.548 -13.303 1.00 89.50 98 ARG A C 1
ATOM 789 O O . ARG A 1 98 ? 4.653 1.873 -13.668 1.00 89.50 98 ARG A O 1
ATOM 796 N N . VAL A 1 99 ? 6.046 0.501 -12.534 1.00 91.06 99 VAL A N 1
ATOM 797 C CA . VAL A 1 99 ? 5.024 -0.357 -11.939 1.00 91.06 99 VAL A CA 1
ATOM 798 C C . VAL A 1 99 ? 5.079 -0.154 -10.435 1.00 91.06 99 VAL A C 1
ATOM 800 O O . VAL A 1 99 ? 6.155 -0.115 -9.839 1.00 91.06 99 VAL A O 1
ATOM 803 N N . ARG A 1 100 ? 3.921 0.027 -9.811 1.00 92.25 100 ARG A N 1
ATOM 804 C CA . ARG A 1 100 ? 3.788 0.191 -8.367 1.00 92.25 100 ARG A CA 1
ATOM 805 C C . ARG A 1 100 ? 2.687 -0.718 -7.856 1.00 92.25 100 ARG A C 1
ATOM 807 O O . ARG A 1 100 ? 1.619 -0.755 -8.456 1.00 92.25 100 ARG A O 1
ATOM 814 N N . VAL A 1 101 ? 2.933 -1.391 -6.742 1.00 94.00 101 VAL A N 1
ATOM 815 C CA . VAL A 1 101 ? 1.949 -2.221 -6.044 1.00 94.00 101 VAL A CA 1
ATOM 816 C C . VAL A 1 101 ? 1.926 -1.822 -4.574 1.00 94.00 101 VAL A C 1
ATOM 818 O O . VAL A 1 101 ? 2.981 -1.632 -3.975 1.00 94.00 101 VAL A O 1
ATOM 821 N N . VAL A 1 102 ? 0.740 -1.676 -3.991 1.00 95.00 102 VAL A N 1
ATOM 822 C CA . VAL A 1 102 ? 0.572 -1.367 -2.562 1.00 95.00 102 VAL A CA 1
ATOM 823 C C . VAL A 1 102 ? -0.011 -2.540 -1.789 1.00 95.00 102 VAL A C 1
ATOM 825 O O . VAL A 1 102 ? -0.875 -3.253 -2.300 1.00 95.00 102 VA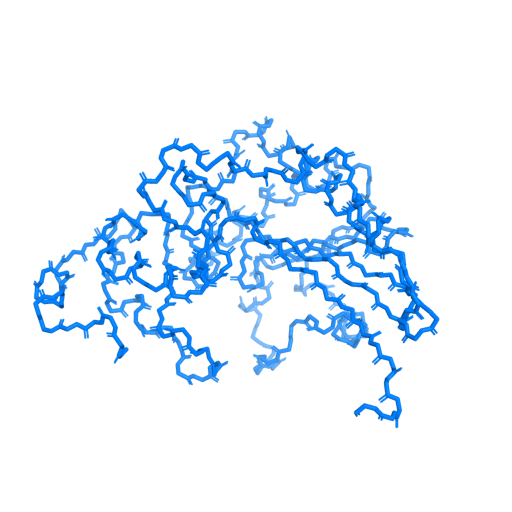L A O 1
ATOM 828 N N . ARG A 1 103 ? 0.473 -2.754 -0.564 1.00 97.06 103 ARG A N 1
ATOM 829 C CA . ARG A 1 103 ? -0.001 -3.804 0.344 1.00 97.06 103 ARG A CA 1
ATOM 830 C C . ARG A 1 103 ? -0.070 -3.298 1.779 1.00 97.06 103 ARG A C 1
ATOM 832 O O . ARG A 1 103 ? 0.781 -2.519 2.217 1.00 97.06 103 ARG A O 1
ATOM 839 N N . SER A 1 104 ? -1.041 -3.832 2.509 1.00 97.69 104 SER A N 1
ATOM 840 C CA . SER A 1 104 ? -1.228 -3.606 3.939 1.00 97.69 104 SER A CA 1
ATOM 841 C C . SER A 1 104 ? -1.202 -4.932 4.685 1.00 97.69 104 SER A C 1
ATOM 843 O O . SER A 1 104 ? -1.683 -5.941 4.181 1.00 97.69 104 SER A O 1
ATOM 845 N N . LEU A 1 105 ? -0.583 -4.938 5.863 1.00 97.94 105 LEU A N 1
ATOM 846 C CA . LEU A 1 105 ? -0.484 -6.106 6.746 1.00 97.94 105 LEU A CA 1
ATOM 847 C C . LEU A 1 105 ? -1.751 -6.277 7.582 1.00 97.94 105 LEU A C 1
ATOM 849 O O . LEU A 1 105 ? -2.191 -5.318 8.208 1.00 97.94 105 LEU A O 1
ATOM 853 N N . GLN A 1 106 ? -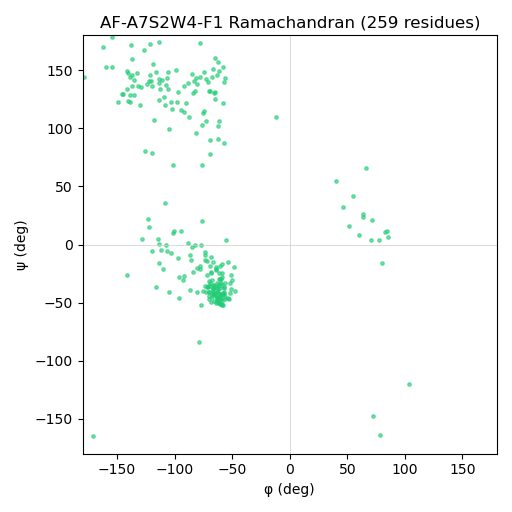2.282 -7.497 7.629 1.00 96.94 106 GLN A N 1
ATOM 854 C CA . GLN A 1 106 ? -3.393 -7.866 8.501 1.00 96.94 106 GLN A CA 1
ATOM 855 C C . GLN A 1 106 ? -3.005 -7.719 9.981 1.00 96.94 106 GLN A C 1
ATOM 857 O O . GLN A 1 106 ? -1.858 -7.966 10.351 1.00 96.94 106 GLN A O 1
ATOM 862 N N . GLY A 1 107 ? -3.969 -7.336 10.824 1.00 96.31 107 GLY A N 1
ATOM 863 C CA . GLY A 1 107 ? -3.764 -7.197 12.272 1.00 96.31 107 GLY A CA 1
ATOM 864 C C . GLY A 1 107 ? -3.180 -5.854 12.719 1.00 96.31 107 GLY A C 1
ATOM 865 O O . GLY A 1 107 ? -2.824 -5.712 13.887 1.00 96.31 107 GLY A O 1
ATOM 866 N N . PHE A 1 108 ? -3.121 -4.860 11.829 1.00 97.38 108 PHE A N 1
ATOM 867 C CA . PHE A 1 108 ? -2.677 -3.502 12.148 1.00 97.38 108 PHE A CA 1
ATOM 868 C C . PHE A 1 108 ? -3.635 -2.448 11.575 1.00 97.38 108 PHE A C 1
ATOM 870 O O . PHE A 1 108 ? -4.146 -2.646 10.470 1.00 97.38 108 PHE A O 1
ATOM 877 N N . PRO A 1 109 ? -3.818 -1.289 12.235 1.00 97.12 109 PRO A N 1
ATOM 878 C CA . PRO A 1 109 ? -4.357 -0.099 11.579 1.00 97.12 109 PRO A CA 1
ATOM 879 C C . PRO A 1 109 ? -3.488 0.307 10.386 1.00 97.12 109 PRO A C 1
ATOM 881 O O . PRO A 1 109 ? -2.280 0.074 10.398 1.00 97.12 109 PRO A O 1
ATOM 884 N N . PHE A 1 110 ? -4.065 0.963 9.379 1.00 95.62 110 PHE A N 1
ATOM 885 C CA . PHE A 1 110 ? -3.317 1.430 8.212 1.00 95.62 110 PHE A CA 1
ATOM 886 C C . PHE A 1 110 ? -2.225 2.455 8.574 1.00 95.62 110 PHE A C 1
ATOM 888 O O . PHE A 1 110 ? -2.312 3.194 9.558 1.00 95.62 110 PHE A O 1
ATOM 895 N N . ALA A 1 111 ? -1.212 2.566 7.706 1.00 91.19 111 ALA A N 1
ATOM 896 C CA . ALA A 1 111 ? 0.026 3.319 7.946 1.00 91.19 111 ALA A CA 1
ATOM 897 C C . ALA A 1 111 ? -0.176 4.771 8.416 1.00 91.19 111 ALA A C 1
ATOM 899 O O . ALA A 1 111 ? 0.644 5.305 9.172 1.00 91.19 111 ALA A O 1
ATOM 900 N N . TRP A 1 112 ? -1.241 5.416 7.939 1.00 87.44 112 TRP A N 1
ATOM 901 C CA . TRP A 1 112 ? -1.527 6.826 8.190 1.00 87.44 112 TRP A CA 1
ATOM 902 C C . TRP A 1 112 ? -2.181 7.093 9.556 1.00 87.44 112 TRP A C 1
ATOM 904 O O . TRP A 1 112 ? -2.057 8.212 10.044 1.00 87.44 112 TRP A O 1
ATOM 914 N N . VAL A 1 113 ? -2.793 6.084 10.193 1.00 90.94 113 VAL A N 1
ATOM 915 C CA . VAL A 1 113 ? -3.388 6.184 11.545 1.00 90.94 113 VAL A CA 1
ATOM 916 C C . VAL A 1 113 ? -2.684 5.344 12.605 1.00 90.94 113 VAL A C 1
ATOM 918 O O . VAL A 1 113 ? -2.890 5.586 13.791 1.00 90.94 113 VAL A O 1
ATOM 921 N N . CYS A 1 114 ? -1.851 4.375 12.213 1.00 91.94 114 CYS A N 1
ATOM 922 C CA . CYS A 1 114 ? -1.154 3.523 13.173 1.00 91.94 114 CYS A CA 1
ATOM 923 C C . CYS A 1 114 ? -0.326 4.342 14.182 1.00 91.94 114 CYS A C 1
ATOM 925 O O . CYS A 1 114 ? 0.298 5.365 13.858 1.00 91.94 114 CYS A O 1
ATOM 927 N N . SER A 1 115 ? -0.290 3.863 15.420 1.00 92.69 115 SER A N 1
ATOM 928 C CA . SER A 1 115 ? 0.534 4.421 16.482 1.00 92.69 115 SER A CA 1
ATOM 929 C C . SER A 1 115 ? 2.030 4.263 16.167 1.00 92.69 115 SER A C 1
ATOM 931 O O . SER A 1 115 ? 2.438 3.397 15.386 1.00 92.69 115 SER A O 1
ATOM 933 N N . PRO A 1 116 ? 2.914 5.046 16.810 1.00 90.75 116 PRO A N 1
ATOM 934 C CA . PRO A 1 116 ? 4.359 4.878 16.651 1.00 90.75 116 PRO A CA 1
ATOM 935 C C . PRO A 1 116 ? 4.888 3.486 17.036 1.00 90.75 116 PRO A C 1
ATOM 937 O O . PRO A 1 116 ? 5.958 3.090 16.569 1.00 90.75 116 PRO A O 1
ATOM 940 N N . ASN A 1 117 ? 4.185 2.749 17.902 1.00 93.38 117 ASN A N 1
ATOM 941 C CA . ASN A 1 117 ? 4.570 1.394 18.301 1.00 93.38 117 ASN A CA 1
ATOM 942 C C . ASN A 1 117 ? 4.215 0.394 17.201 1.00 93.38 117 ASN A C 1
ATOM 944 O O . ASN A 1 117 ? 5.107 -0.300 16.717 1.00 93.38 117 ASN A O 1
ATOM 948 N N . GLU A 1 118 ? 2.964 0.417 16.737 1.00 95.38 118 GLU A N 1
ATOM 949 C CA . GLU A 1 118 ? 2.490 -0.408 15.617 1.00 95.38 118 GLU A CA 1
ATOM 950 C C . GLU A 1 118 ? 3.318 -0.143 14.358 1.00 95.38 118 GLU A C 1
ATOM 952 O O . GLU A 1 118 ? 3.778 -1.073 13.706 1.00 95.38 118 GLU A O 1
ATOM 957 N N . ARG A 1 119 ? 3.629 1.125 14.053 1.00 94.38 119 ARG A N 1
ATOM 958 C CA . ARG A 1 119 ? 4.481 1.479 12.908 1.00 94.38 119 ARG A CA 1
ATOM 959 C C . ARG A 1 119 ? 5.856 0.813 12.976 1.00 94.38 119 ARG A C 1
ATOM 961 O O . ARG A 1 119 ? 6.378 0.360 11.958 1.00 94.38 119 ARG A O 1
ATOM 968 N N . ARG A 1 120 ? 6.473 0.757 14.160 1.00 94.12 120 ARG A N 1
ATOM 969 C CA . ARG A 1 120 ? 7.772 0.087 14.354 1.00 94.12 120 ARG A CA 1
ATOM 970 C C . ARG A 1 120 ? 7.648 -1.428 14.252 1.00 94.12 120 ARG A C 1
ATOM 972 O O . ARG A 1 120 ? 8.554 -2.062 13.720 1.00 94.12 120 ARG A O 1
ATOM 979 N N . GLU A 1 121 ? 6.549 -1.994 14.724 1.00 96.19 121 GLU A N 1
ATOM 980 C CA . GLU A 1 121 ? 6.260 -3.418 14.582 1.00 96.19 121 GLU A CA 1
ATOM 981 C C . GLU A 1 121 ? 6.091 -3.808 13.111 1.00 96.19 121 GLU A C 1
ATOM 983 O O . GLU A 1 121 ? 6.829 -4.665 12.627 1.00 96.19 121 GLU A O 1
ATOM 988 N N . ILE A 1 122 ? 5.261 -3.071 12.363 1.00 96.88 122 ILE A N 1
ATOM 989 C CA . ILE A 1 122 ? 5.119 -3.203 10.907 1.00 96.88 122 ILE A CA 1
ATOM 990 C C . ILE A 1 122 ? 6.491 -3.104 10.231 1.00 96.88 122 ILE A C 1
ATOM 992 O O . ILE A 1 122 ? 6.835 -3.942 9.400 1.00 96.88 122 ILE A O 1
ATOM 996 N N . GLN A 1 123 ? 7.315 -2.117 10.609 1.00 95.38 123 GLN A N 1
ATOM 997 C CA . GLN A 1 123 ? 8.667 -1.979 10.061 1.00 95.38 123 GLN A CA 1
ATOM 998 C C . GLN A 1 123 ? 9.499 -3.246 10.267 1.00 95.38 123 GLN A C 1
ATOM 1000 O O . GLN A 1 123 ? 10.181 -3.683 9.344 1.00 95.38 123 GLN A O 1
ATOM 1005 N N . ASN A 1 124 ? 9.478 -3.805 11.475 1.00 95.31 124 ASN A N 1
ATOM 1006 C CA . ASN A 1 124 ? 10.275 -4.973 11.827 1.00 95.31 124 ASN A CA 1
ATOM 1007 C C . ASN A 1 124 ? 9.805 -6.218 11.072 1.00 95.31 124 ASN A C 1
ATOM 1009 O O . ASN A 1 124 ? 10.643 -6.914 10.503 1.00 95.31 124 ASN A O 1
ATOM 1013 N N . VAL A 1 125 ? 8.491 -6.450 11.010 1.00 96.75 125 VAL A N 1
ATOM 1014 C CA . VAL A 1 125 ? 7.880 -7.567 10.276 1.00 96.75 125 VAL A CA 1
ATOM 1015 C C . VAL A 1 125 ? 8.240 -7.501 8.792 1.00 96.75 125 VAL A C 1
ATOM 1017 O O . VAL A 1 125 ? 8.773 -8.458 8.228 1.00 96.75 125 VAL A O 1
ATOM 1020 N N . VAL A 1 126 ? 8.025 -6.343 8.159 1.00 95.62 126 VAL A N 1
ATOM 1021 C CA . VAL A 1 126 ? 8.317 -6.154 6.730 1.00 95.62 126 VAL A CA 1
ATOM 1022 C C . VAL A 1 126 ? 9.814 -6.251 6.456 1.00 95.62 126 VAL A C 1
ATOM 1024 O O . VAL A 1 126 ? 10.223 -6.898 5.495 1.00 95.62 126 VAL A O 1
ATOM 1027 N N . LYS A 1 127 ? 10.653 -5.653 7.309 1.00 93.25 127 LYS A N 1
ATOM 1028 C CA . LYS A 1 127 ? 12.110 -5.757 7.196 1.00 93.25 127 LYS A CA 1
ATOM 1029 C C . LYS A 1 127 ? 12.569 -7.210 7.285 1.00 93.25 127 LYS A C 1
ATOM 1031 O O . LYS A 1 127 ? 13.382 -7.619 6.471 1.00 93.25 127 LYS A O 1
ATOM 1036 N N . GLN A 1 128 ? 12.059 -7.983 8.243 1.00 93.25 128 GLN A N 1
ATOM 1037 C CA . GLN A 1 128 ? 12.421 -9.392 8.397 1.00 93.25 128 GLN A CA 1
ATOM 1038 C C . GLN A 1 128 ? 12.068 -10.201 7.142 1.00 93.25 128 GLN A C 1
ATOM 1040 O O . GLN A 1 128 ? 12.881 -11.005 6.687 1.00 93.25 128 GLN A O 1
ATOM 1045 N N . ALA A 1 129 ? 10.893 -9.959 6.554 1.00 93.94 129 ALA A N 1
ATOM 1046 C CA . ALA A 1 129 ? 10.497 -10.596 5.304 1.00 93.94 129 ALA A CA 1
ATOM 104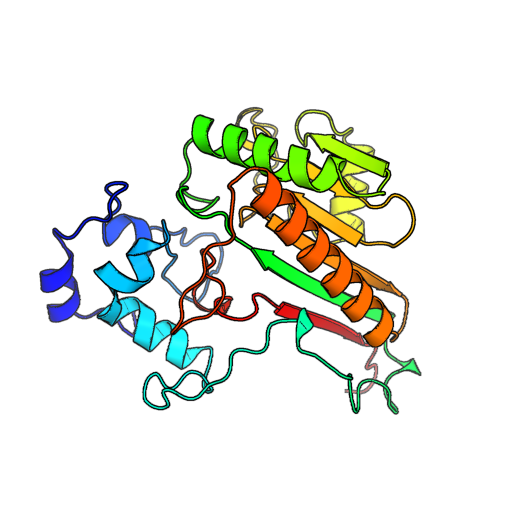7 C C . ALA A 1 129 ? 11.422 -10.201 4.140 1.00 93.94 129 ALA A C 1
ATOM 1049 O O . ALA A 1 129 ? 11.925 -11.074 3.435 1.00 93.94 129 ALA A O 1
ATOM 1050 N N . LEU A 1 130 ? 11.705 -8.907 3.972 1.00 91.31 130 LEU A N 1
ATOM 1051 C CA . LEU A 1 130 ? 12.541 -8.393 2.882 1.00 91.31 130 LEU A CA 1
ATOM 1052 C C . LEU A 1 130 ? 14.023 -8.782 3.013 1.00 91.31 130 LEU A C 1
ATOM 1054 O O . LEU A 1 130 ? 14.657 -9.081 2.005 1.00 91.31 130 LEU A O 1
ATOM 1058 N N . ASP A 1 131 ? 14.570 -8.841 4.228 1.00 88.50 131 ASP A N 1
ATOM 1059 C CA . ASP A 1 131 ? 15.947 -9.294 4.484 1.00 88.50 131 ASP A CA 1
ATOM 1060 C C . ASP A 1 131 ? 16.128 -10.795 4.215 1.00 88.50 131 ASP A C 1
ATOM 1062 O O . ASP A 1 131 ? 17.239 -11.253 3.955 1.00 88.50 131 ASP A O 1
ATOM 1066 N N . SER A 1 132 ? 15.045 -11.579 4.270 1.00 86.88 132 SER A N 1
ATOM 1067 C CA . SER A 1 132 ? 15.082 -12.997 3.894 1.00 86.88 132 SER A CA 1
ATOM 1068 C C . SER A 1 132 ? 15.179 -13.209 2.377 1.00 86.88 132 SER A C 1
ATOM 1070 O O . SER A 1 132 ? 15.458 -14.318 1.910 1.00 86.88 132 SER A O 1
ATOM 1072 N N . LEU A 1 133 ? 14.951 -12.156 1.587 1.00 84.62 133 LEU A N 1
ATOM 1073 C CA . LEU A 1 133 ? 15.070 -12.199 0.140 1.00 84.62 133 LEU A CA 1
ATOM 1074 C C . LEU A 1 133 ? 16.540 -12.056 -0.259 1.00 84.62 133 LEU A C 1
ATOM 1076 O O . LEU A 1 133 ? 17.285 -11.271 0.314 1.00 84.62 133 LEU A O 1
ATOM 1080 N N . LYS A 1 134 ? 16.956 -12.766 -1.314 1.00 67.56 134 LYS A N 1
ATOM 1081 C CA . LYS A 1 134 ? 18.211 -12.469 -2.018 1.00 67.56 134 LYS A CA 1
ATOM 1082 C C . LYS A 1 134 ? 18.110 -11.056 -2.618 1.00 67.56 134 LYS A C 1
ATOM 1084 O O . LYS A 1 134 ? 17.570 -10.908 -3.711 1.00 67.56 134 LYS A O 1
ATOM 1089 N N . GLY A 1 135 ? 18.535 -10.047 -1.864 1.00 59.41 135 GLY A N 1
ATOM 1090 C CA . GLY A 1 135 ? 18.517 -8.623 -2.195 1.00 59.41 135 GLY A CA 1
ATOM 1091 C C . GLY A 1 135 ? 19.136 -7.822 -1.046 1.00 59.41 135 GLY A C 1
ATOM 1092 O O . GLY A 1 135 ? 19.076 -8.232 0.109 1.00 59.41 135 GLY A O 1
ATOM 1093 N N . VAL A 1 136 ? 19.858 -6.760 -1.394 1.00 61.75 136 VAL A N 1
ATOM 1094 C CA . VAL A 1 136 ? 21.133 -6.461 -0.725 1.00 61.75 136 VAL A CA 1
ATOM 1095 C C . VAL A 1 136 ? 21.008 -5.500 0.467 1.00 61.75 136 VAL A C 1
ATOM 1097 O O . VAL A 1 136 ? 21.813 -5.615 1.386 1.00 61.75 136 VAL A O 1
ATOM 1100 N N . GLU A 1 137 ? 20.053 -4.553 0.509 1.00 70.19 137 GLU A N 1
ATOM 1101 C CA . GLU A 1 137 ? 20.135 -3.461 1.503 1.00 70.19 137 GLU A CA 1
ATOM 1102 C C . GLU A 1 137 ? 18.779 -2.906 1.984 1.00 70.19 137 GLU A C 1
ATOM 1104 O O . GLU A 1 137 ? 17.984 -2.367 1.205 1.00 70.19 137 GLU A O 1
ATOM 1109 N N . TYR A 1 138 ? 18.553 -2.952 3.305 1.00 74.81 138 TYR A N 1
ATOM 1110 C CA . TYR A 1 138 ? 17.465 -2.246 3.992 1.00 74.81 138 TYR A CA 1
ATOM 1111 C C . TYR A 1 138 ? 17.978 -0.995 4.717 1.00 74.81 138 TYR A C 1
ATOM 1113 O O . TYR A 1 138 ? 18.793 -1.068 5.641 1.00 74.81 138 TYR A O 1
ATOM 1121 N N . TYR A 1 139 ? 17.412 0.160 4.381 1.00 76.94 139 TYR A N 1
ATOM 1122 C CA . TYR A 1 139 ? 17.723 1.453 4.976 1.00 76.94 139 TYR A CA 1
ATOM 1123 C C . TYR A 1 139 ? 16.579 1.930 5.869 1.00 76.94 139 TYR A C 1
ATOM 1125 O O . TYR A 1 139 ? 15.462 2.173 5.409 1.00 76.94 139 TYR A O 1
ATOM 1133 N N . LYS A 1 140 ? 16.859 2.139 7.160 1.00 76.00 140 LYS A N 1
ATOM 1134 C CA . LYS A 1 140 ? 15.943 2.894 8.029 1.00 76.00 140 LYS A CA 1
ATOM 1135 C C . LYS A 1 140 ? 15.969 4.361 7.609 1.00 76.00 140 LYS A C 1
ATOM 1137 O O . LYS A 1 140 ? 17.051 4.934 7.494 1.00 76.00 140 LYS A O 1
ATOM 1142 N N . LEU A 1 141 ? 14.802 4.983 7.437 1.00 72.88 141 LEU A N 1
ATOM 1143 C CA . LEU A 1 141 ? 14.730 6.364 6.948 1.00 72.88 141 LEU A CA 1
ATOM 1144 C C . LEU A 1 141 ? 15.402 7.360 7.910 1.00 72.88 141 LEU A C 1
ATOM 1146 O O . LEU A 1 141 ? 16.054 8.297 7.461 1.00 72.88 141 LEU A O 1
ATOM 1150 N N . ALA A 1 142 ? 15.346 7.091 9.216 1.00 66.94 142 ALA A N 1
ATOM 1151 C CA . ALA A 1 142 ? 16.057 7.851 10.248 1.00 66.94 142 ALA A CA 1
ATOM 1152 C C . ALA A 1 142 ? 17.594 7.848 10.095 1.00 66.94 142 ALA A C 1
ATOM 1154 O O . ALA A 1 142 ? 18.278 8.670 10.690 1.00 66.94 142 ALA A O 1
ATOM 1155 N N . ARG A 1 143 ? 18.165 6.907 9.328 1.00 71.12 143 ARG A N 1
ATOM 1156 C CA . ARG A 1 143 ? 19.620 6.721 9.184 1.00 71.12 143 ARG A CA 1
ATOM 1157 C C . ARG A 1 143 ? 20.140 7.009 7.775 1.00 71.12 143 ARG A C 1
ATOM 1159 O O . ARG A 1 143 ? 21.315 6.774 7.508 1.00 71.12 143 ARG A O 1
ATOM 1166 N N . ILE A 1 144 ? 19.292 7.486 6.862 1.00 69.75 144 ILE A N 1
ATOM 1167 C CA . ILE A 1 144 ? 19.726 7.818 5.502 1.00 69.75 144 ILE A CA 1
ATOM 1168 C C . ILE A 1 144 ? 20.397 9.199 5.470 1.00 69.75 144 ILE A C 1
ATOM 1170 O O . ILE A 1 144 ? 19.906 10.153 6.079 1.00 69.75 144 ILE A O 1
ATOM 1174 N N . SER A 1 145 ? 21.504 9.330 4.733 1.00 70.25 145 SER A N 1
ATOM 1175 C CA . SER A 1 145 ? 22.121 10.638 4.489 1.00 70.25 145 SER A CA 1
ATOM 1176 C C . SER A 1 145 ? 21.216 11.523 3.624 1.00 70.25 145 SER A C 1
ATOM 1178 O O . SER A 1 145 ? 20.471 11.018 2.780 1.00 70.25 145 SER A O 1
ATOM 1180 N N . SER A 1 146 ? 21.302 12.847 3.793 1.00 68.56 146 SER A N 1
ATOM 1181 C CA . SER A 1 146 ? 20.548 13.825 2.988 1.00 68.56 146 SER A CA 1
ATOM 1182 C C . SER A 1 146 ? 20.747 13.618 1.486 1.00 68.56 146 SER A C 1
ATOM 1184 O O . SER A 1 146 ? 19.777 13.474 0.755 1.00 68.56 146 SER A O 1
ATOM 1186 N N . LYS A 1 147 ? 21.992 13.430 1.038 1.00 70.81 147 LYS A N 1
ATOM 1187 C CA . LYS A 1 147 ? 22.320 13.163 -0.373 1.00 70.81 147 LYS A CA 1
ATOM 1188 C C . LYS A 1 147 ? 21.625 11.916 -0.940 1.00 70.81 147 LYS A C 1
ATOM 1190 O O . LYS A 1 147 ? 21.129 11.927 -2.069 1.00 70.81 147 LYS A O 1
ATOM 1195 N N . SER A 1 148 ? 21.588 10.828 -0.171 1.00 70.12 148 SER A N 1
ATOM 1196 C CA . SER A 1 148 ? 20.924 9.590 -0.603 1.00 70.12 148 SER A CA 1
ATOM 1197 C C . SER A 1 148 ? 19.404 9.760 -0.620 1.00 70.12 148 SER A C 1
ATOM 1199 O O . SER A 1 148 ? 18.740 9.269 -1.531 1.00 70.12 148 SER A O 1
ATOM 1201 N N . ARG A 1 149 ? 18.855 10.518 0.337 1.00 67.81 149 ARG A N 1
ATOM 1202 C CA . ARG A 1 149 ? 17.438 10.899 0.375 1.00 67.81 149 ARG A CA 1
ATOM 1203 C C . ARG A 1 149 ? 17.039 11.720 -0.851 1.00 67.81 149 ARG A C 1
ATOM 1205 O O . ARG A 1 149 ? 16.093 11.341 -1.536 1.00 67.81 149 ARG A O 1
ATOM 1212 N N . ASP A 1 150 ? 17.787 12.770 -1.174 1.00 67.56 150 ASP A N 1
ATOM 1213 C CA . ASP A 1 150 ? 17.510 13.652 -2.316 1.00 67.56 150 ASP A CA 1
ATOM 1214 C C . ASP A 1 150 ? 17.579 12.892 -3.638 1.00 67.56 150 ASP A C 1
ATOM 1216 O O . ASP A 1 150 ? 16.759 13.101 -4.532 1.00 67.56 150 ASP A O 1
ATOM 1220 N N . THR A 1 151 ? 18.500 11.931 -3.738 1.00 70.94 151 THR A N 1
ATOM 1221 C CA . THR A 1 151 ? 18.580 11.029 -4.891 1.00 70.94 151 THR A CA 1
ATOM 1222 C C . THR A 1 151 ? 17.305 10.195 -5.032 1.00 70.94 151 THR A C 1
ATOM 1224 O O . THR A 1 151 ? 16.790 10.051 -6.139 1.00 70.94 151 THR A O 1
ATOM 1227 N N . LEU A 1 152 ? 16.752 9.671 -3.934 1.00 69.44 152 LEU A N 1
ATOM 1228 C CA . LEU A 1 152 ? 15.520 8.875 -3.957 1.00 69.44 152 LEU A CA 1
ATOM 1229 C C . LEU A 1 152 ? 14.282 9.723 -4.281 1.00 69.44 152 LEU A C 1
ATOM 1231 O O . LEU A 1 152 ? 13.441 9.299 -5.078 1.00 69.44 152 LEU A O 1
ATOM 1235 N N . ILE A 1 153 ? 14.197 10.935 -3.725 1.00 67.62 153 ILE A N 1
ATOM 1236 C CA . ILE A 1 153 ? 13.137 11.902 -4.042 1.00 67.62 153 ILE A CA 1
ATOM 1237 C C . ILE A 1 153 ? 13.206 12.287 -5.525 1.00 67.62 153 ILE A C 1
ATOM 1239 O O . ILE A 1 153 ? 12.191 12.266 -6.223 1.00 67.62 153 ILE A O 1
ATOM 1243 N N . THR A 1 154 ? 14.402 12.591 -6.029 1.00 66.44 154 THR A N 1
ATOM 1244 C CA . THR A 1 154 ? 14.612 13.028 -7.416 1.00 66.44 154 THR A CA 1
ATOM 1245 C C . THR A 1 154 ? 14.347 11.895 -8.403 1.00 66.44 154 THR A C 1
ATOM 1247 O O . THR A 1 154 ? 13.588 12.071 -9.354 1.00 66.44 154 THR A O 1
ATOM 1250 N N . LYS A 1 155 ? 14.925 10.710 -8.167 1.00 67.81 155 LYS A N 1
ATOM 1251 C CA . LYS A 1 155 ? 14.867 9.582 -9.107 1.00 67.81 155 LYS A CA 1
ATOM 1252 C C . LYS A 1 155 ? 13.497 8.904 -9.146 1.00 67.81 155 LYS A C 1
ATOM 1254 O O . LYS A 1 155 ? 13.076 8.457 -10.211 1.00 67.81 155 LYS A O 1
ATOM 1259 N N . HIS A 1 156 ? 12.807 8.825 -8.008 1.00 67.56 156 HIS A N 1
ATOM 1260 C CA . HIS A 1 156 ? 11.574 8.041 -7.887 1.00 67.56 156 HIS A CA 1
ATOM 1261 C C . HIS A 1 156 ? 10.342 8.871 -7.492 1.00 67.56 156 HIS A C 1
ATOM 1263 O O . HIS A 1 156 ? 9.224 8.348 -7.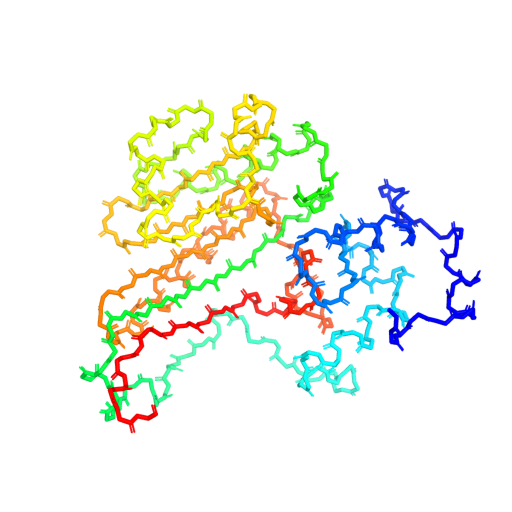467 1.00 67.56 156 HIS A O 1
ATOM 1269 N N . GLY A 1 157 ? 10.503 10.163 -7.186 1.00 59.69 157 GLY A N 1
ATOM 1270 C CA . GLY A 1 157 ? 9.401 11.019 -6.736 1.00 59.69 157 GLY A CA 1
ATOM 1271 C C . GLY A 1 157 ? 8.797 10.577 -5.402 1.00 59.69 157 GLY A C 1
ATOM 1272 O O . GLY A 1 157 ? 7.624 10.836 -5.148 1.00 59.69 157 GLY A O 1
ATOM 1273 N N . ILE A 1 158 ? 9.568 9.853 -4.591 1.00 65.94 158 ILE A N 1
ATOM 1274 C CA . ILE A 1 158 ? 9.130 9.287 -3.313 1.00 65.94 158 ILE A CA 1
ATOM 1275 C C . ILE A 1 158 ? 9.277 10.361 -2.225 1.00 65.94 158 ILE A C 1
ATOM 1277 O O . ILE A 1 158 ? 10.176 11.187 -2.320 1.00 65.94 158 ILE A O 1
ATOM 1281 N N . PHE A 1 159 ? 8.397 10.372 -1.217 1.00 61.00 159 PHE A N 1
ATOM 1282 C CA . PHE A 1 159 ? 8.380 11.353 -0.114 1.00 61.00 159 PHE A CA 1
ATOM 1283 C C . PHE A 1 159 ? 8.109 12.811 -0.531 1.00 61.00 159 PHE A C 1
ATOM 1285 O O . PHE A 1 159 ? 8.509 13.744 0.162 1.00 61.00 159 PHE A O 1
ATOM 1292 N N . ARG A 1 160 ? 7.417 13.041 -1.656 1.00 52.09 160 ARG A N 1
ATOM 1293 C CA . ARG A 1 160 ? 6.975 14.393 -2.035 1.00 52.09 160 ARG A CA 1
ATOM 1294 C C . ARG A 1 160 ? 5.872 14.889 -1.089 1.00 52.09 160 ARG A C 1
ATOM 1296 O O . ARG A 1 160 ? 4.883 14.185 -0.894 1.00 52.09 160 ARG A O 1
ATOM 1303 N N . ASN A 1 161 ? 6.039 16.121 -0.601 1.00 46.44 161 ASN A N 1
ATOM 1304 C CA . ASN A 1 161 ? 5.130 16.885 0.263 1.00 46.44 161 ASN A CA 1
ATOM 1305 C C . ASN A 1 161 ? 4.921 16.344 1.678 1.00 46.44 161 ASN A C 1
ATOM 1307 O O . ASN A 1 161 ? 3.804 16.055 2.088 1.00 46.44 161 ASN A O 1
ATOM 1311 N N . GLN A 1 162 ? 5.981 16.360 2.474 1.00 49.44 162 GLN A N 1
ATOM 1312 C CA . GLN A 1 162 ? 5.815 16.732 3.874 1.00 49.44 162 GLN A CA 1
ATOM 1313 C C . GLN A 1 162 ? 6.653 17.977 4.120 1.00 49.44 162 GLN A C 1
ATOM 1315 O O . GLN A 1 162 ? 7.613 18.220 3.385 1.00 49.44 162 GLN A O 1
ATOM 1320 N N . LYS A 1 163 ? 6.296 18.785 5.119 1.00 42.78 163 LYS A N 1
ATOM 1321 C CA . LYS A 1 163 ? 7.279 19.656 5.764 1.00 42.78 163 LYS A CA 1
ATOM 1322 C C . LYS A 1 163 ? 8.377 18.720 6.278 1.00 42.78 163 LYS A C 1
ATOM 1324 O O . LYS A 1 163 ? 8.277 18.181 7.367 1.00 42.78 163 LYS A O 1
ATOM 1329 N N . LEU A 1 164 ? 9.353 18.436 5.418 1.00 44.66 164 LEU A N 1
ATOM 1330 C CA . LEU A 1 164 ? 10.492 17.548 5.643 1.00 44.66 164 LEU A CA 1
ATOM 1331 C C . LEU A 1 164 ? 11.544 18.234 6.526 1.00 44.66 164 LEU A C 1
ATOM 1333 O O . LEU A 1 164 ? 12.693 17.802 6.549 1.00 44.66 164 LEU A O 1
ATOM 1337 N N . ASP A 1 165 ? 11.142 19.271 7.265 1.00 39.59 165 ASP A N 1
ATOM 1338 C CA . ASP A 1 165 ? 11.843 19.730 8.451 1.00 39.59 165 ASP A CA 1
ATOM 1339 C C . ASP A 1 165 ? 11.656 18.659 9.527 1.00 39.59 165 ASP A C 1
ATOM 1341 O O . ASP A 1 165 ? 10.791 18.745 10.389 1.00 39.59 165 ASP A O 1
ATOM 1345 N N . CYS A 1 166 ? 12.432 17.587 9.373 1.00 46.47 166 CYS A N 1
ATOM 1346 C CA . CYS A 1 166 ? 13.196 16.969 10.445 1.00 46.47 166 CYS A CA 1
ATOM 1347 C C . CYS A 1 166 ? 12.487 16.882 11.804 1.00 46.47 166 CYS A C 1
ATOM 1349 O O . CYS A 1 166 ? 13.051 17.314 12.805 1.00 46.47 166 CYS A O 1
ATOM 1351 N N . ASP A 1 167 ? 11.290 16.301 11.864 1.00 51.91 167 ASP A N 1
ATOM 1352 C CA . ASP A 1 167 ? 10.831 15.716 13.116 1.00 51.91 167 ASP A CA 1
ATOM 1353 C C . ASP A 1 167 ? 11.254 14.245 13.112 1.00 51.91 167 ASP A C 1
ATOM 1355 O O . ASP A 1 167 ? 10.815 13.446 12.271 1.00 51.91 167 ASP A O 1
ATOM 1359 N N . ASP A 1 168 ? 12.160 13.886 14.022 1.00 57.56 168 ASP A N 1
ATOM 1360 C CA . ASP A 1 168 ? 12.678 12.524 14.185 1.00 57.56 168 ASP A CA 1
ATOM 1361 C C . ASP A 1 168 ? 11.535 11.496 14.302 1.00 57.56 168 ASP A C 1
ATOM 1363 O O . ASP A 1 168 ? 11.677 10.338 13.888 1.00 57.56 168 ASP A O 1
ATOM 1367 N N . THR A 1 169 ? 10.364 11.939 14.775 1.00 62.31 169 THR A N 1
ATOM 1368 C CA . THR A 1 169 ? 9.138 11.145 14.898 1.00 62.31 169 THR A CA 1
ATOM 1369 C C . THR A 1 169 ? 8.602 10.630 13.559 1.00 62.31 169 THR A C 1
ATOM 1371 O O . THR A 1 169 ? 8.167 9.476 13.492 1.00 62.31 169 THR A O 1
ATOM 1374 N N . TRP A 1 170 ? 8.668 11.413 12.473 1.00 71.94 170 TRP A N 1
ATOM 1375 C CA . TRP A 1 170 ? 8.125 11.000 11.175 1.00 71.94 170 TRP A CA 1
ATOM 1376 C C . TRP A 1 170 ? 8.953 9.885 10.542 1.00 71.94 170 TRP A C 1
ATOM 1378 O O . TRP A 1 170 ? 8.412 8.924 9.990 1.00 71.94 170 TRP A O 1
ATOM 1388 N N . SER A 1 171 ? 10.278 9.997 10.646 1.00 73.75 171 SER A N 1
ATOM 1389 C CA . SER A 1 171 ? 11.213 9.008 10.103 1.00 73.75 171 SER A CA 1
ATOM 1390 C C . SER A 1 171 ? 11.172 7.668 10.857 1.00 73.75 171 SER A C 1
ATOM 1392 O O . SER A 1 171 ? 11.599 6.633 10.327 1.00 73.75 171 SER A O 1
ATOM 1394 N N . SER A 1 172 ? 10.634 7.672 12.081 1.00 81.88 172 SER A N 1
ATOM 1395 C CA . SER A 1 172 ? 10.509 6.499 12.939 1.00 81.88 172 SER A CA 1
ATOM 1396 C C . SER A 1 172 ? 9.569 5.449 12.340 1.00 81.88 172 SER A C 1
ATOM 1398 O O . SER A 1 172 ? 8.464 5.742 11.885 1.00 81.88 172 SER A O 1
ATOM 1400 N N . GLY A 1 173 ? 10.023 4.193 12.318 1.00 85.81 173 GLY A N 1
ATOM 1401 C CA . GLY A 1 173 ? 9.277 3.077 11.732 1.00 85.81 173 GLY A CA 1
ATOM 1402 C C . GLY A 1 173 ? 9.171 3.109 10.200 1.00 85.81 173 GLY A C 1
ATOM 1403 O O . GLY A 1 173 ? 8.538 2.230 9.629 1.00 85.81 173 GLY A O 1
ATOM 1404 N N . ARG A 1 174 ? 9.807 4.063 9.506 1.00 89.50 174 ARG A N 1
ATOM 1405 C CA . ARG A 1 174 ? 9.839 4.118 8.034 1.00 89.50 174 ARG A CA 1
ATOM 1406 C C . ARG A 1 174 ? 11.129 3.536 7.477 1.00 89.50 174 ARG A C 1
ATOM 1408 O O . ARG A 1 174 ? 12.186 3.580 8.120 1.00 89.50 174 ARG A O 1
ATOM 1415 N N . GLY A 1 175 ? 11.071 2.973 6.280 1.00 88.19 175 GLY A N 1
ATOM 1416 C CA . GLY A 1 175 ? 12.250 2.371 5.669 1.00 88.19 175 GLY A CA 1
ATOM 1417 C C . GLY A 1 175 ? 12.138 2.163 4.175 1.00 88.19 175 GLY A C 1
ATOM 1418 O O . GLY A 1 175 ? 11.088 2.369 3.572 1.00 88.19 175 GLY A O 1
ATOM 1419 N N . ILE A 1 176 ? 13.271 1.808 3.586 1.00 88.56 176 ILE A N 1
ATOM 1420 C CA . ILE A 1 176 ? 13.433 1.617 2.153 1.00 88.56 176 ILE A CA 1
ATOM 1421 C C . ILE A 1 176 ? 14.299 0.386 1.959 1.00 88.56 176 ILE A C 1
ATOM 1423 O O . ILE A 1 176 ? 15.427 0.344 2.442 1.00 88.56 176 ILE A O 1
ATOM 1427 N N . TRP A 1 177 ? 13.787 -0.588 1.229 1.00 88.81 177 TRP A N 1
ATOM 1428 C CA . TRP A 1 177 ? 14.544 -1.745 0.782 1.00 88.81 177 TRP A CA 1
ATOM 1429 C C . TRP A 1 177 ? 14.840 -1.626 -0.706 1.00 88.81 177 TRP A C 1
ATOM 1431 O O . TRP A 1 177 ? 14.008 -1.122 -1.467 1.00 88.81 177 TRP A O 1
ATOM 1441 N N . ARG A 1 178 ? 16.025 -2.076 -1.119 1.00 84.38 178 ARG A N 1
ATOM 1442 C CA . ARG A 1 178 ? 16.460 -2.093 -2.518 1.00 84.38 178 ARG A CA 1
ATOM 1443 C C . ARG A 1 178 ? 17.111 -3.434 -2.835 1.00 84.38 178 ARG A C 1
ATOM 1445 O O . ARG A 1 178 ? 17.897 -3.945 -2.042 1.00 84.38 178 ARG A O 1
ATOM 1452 N N . ASP A 1 179 ? 16.855 -3.952 -4.032 1.00 78.06 179 ASP A N 1
ATOM 1453 C CA . ASP A 1 179 ? 17.427 -5.233 -4.476 1.00 78.06 179 ASP A CA 1
ATOM 1454 C C . ASP A 1 179 ? 18.938 -5.160 -4.830 1.00 78.06 179 ASP A C 1
ATOM 1456 O O . ASP A 1 179 ? 19.557 -6.182 -5.116 1.00 78.06 179 ASP A O 1
ATOM 1460 N N . GLY A 1 180 ? 19.535 -3.959 -4.827 1.00 69.75 180 GLY A N 1
ATOM 1461 C CA . GLY A 1 180 ? 20.943 -3.689 -5.15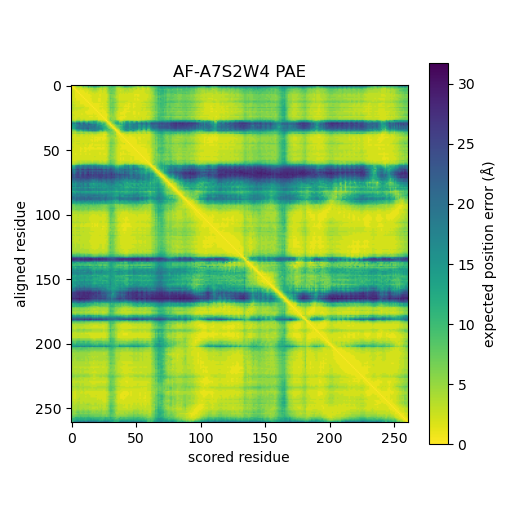0 1.00 69.75 180 GLY A CA 1
ATOM 1462 C C . GLY A 1 180 ? 21.308 -3.628 -6.645 1.00 69.75 180 GLY A C 1
ATOM 1463 O O . GLY A 1 180 ? 22.362 -3.092 -6.973 1.00 69.75 180 GLY A O 1
ATOM 1464 N N . THR A 1 181 ? 20.466 -4.114 -7.563 1.00 66.56 181 THR A N 1
ATOM 1465 C CA . THR A 1 181 ? 20.823 -4.316 -8.987 1.00 66.56 181 THR A CA 1
ATOM 1466 C C . THR A 1 181 ? 19.724 -3.977 -10.010 1.00 66.56 181 THR A C 1
ATOM 1468 O O . THR A 1 181 ? 20.042 -3.631 -11.143 1.00 66.56 181 THR A O 1
ATOM 1471 N N . SER A 1 182 ? 18.442 -4.050 -9.648 1.00 59.31 182 SER A N 1
ATOM 1472 C CA . SER A 1 182 ? 17.297 -4.248 -10.551 1.00 59.31 182 SER A CA 1
ATOM 1473 C C . SER A 1 182 ? 16.212 -3.157 -10.483 1.00 59.31 182 SER A C 1
ATOM 1475 O O . SER A 1 182 ? 15.081 -3.383 -10.903 1.00 59.31 182 SER A O 1
ATOM 1477 N N . ASN A 1 183 ? 16.541 -1.947 -10.009 1.00 77.25 183 ASN A N 1
ATOM 1478 C CA . ASN A 1 183 ? 15.612 -0.806 -9.870 1.00 77.25 183 ASN A CA 1
ATOM 1479 C C . ASN A 1 183 ? 14.299 -1.118 -9.109 1.00 77.25 183 ASN A C 1
ATOM 1481 O O . ASN A 1 183 ? 13.369 -0.304 -9.165 1.00 77.25 183 ASN A O 1
ATOM 1485 N N . ALA A 1 184 ? 14.218 -2.235 -8.371 1.00 85.81 184 ALA A N 1
ATOM 1486 C CA . ALA A 1 184 ? 13.097 -2.524 -7.494 1.00 85.81 184 ALA A CA 1
ATOM 1487 C C . ALA A 1 184 ? 13.332 -1.934 -6.098 1.00 85.81 184 ALA A C 1
ATOM 1489 O O . ALA A 1 184 ? 14.438 -1.955 -5.545 1.00 85.81 184 ALA A O 1
ATOM 1490 N N . ILE A 1 185 ? 12.271 -1.369 -5.535 1.00 88.06 185 ILE A N 1
ATOM 1491 C CA . ILE A 1 185 ? 12.261 -0.678 -4.251 1.00 88.06 185 ILE A CA 1
ATOM 1492 C C . ILE A 1 185 ? 11.008 -1.102 -3.497 1.00 88.06 185 ILE A C 1
ATOM 1494 O O . ILE A 1 185 ? 9.921 -1.117 -4.071 1.00 88.06 185 ILE A O 1
ATOM 1498 N N . ALA A 1 186 ? 11.140 -1.382 -2.204 1.00 91.69 186 ALA A N 1
ATOM 1499 C CA . ALA A 1 186 ? 9.998 -1.450 -1.300 1.00 91.69 186 ALA A CA 1
ATOM 1500 C C . ALA A 1 186 ? 10.097 -0.313 -0.282 1.00 91.69 186 ALA A C 1
ATOM 1502 O O . ALA A 1 186 ? 11.104 -0.162 0.409 1.00 91.69 186 ALA A O 1
ATOM 1503 N N . LEU A 1 187 ? 9.058 0.509 -0.206 1.00 92.00 187 LEU A N 1
ATOM 1504 C CA . LEU A 1 187 ? 8.919 1.547 0.806 1.00 92.00 187 LEU A CA 1
ATOM 1505 C C . LEU A 1 187 ? 8.061 1.021 1.934 1.00 92.00 187 LEU A C 1
ATOM 1507 O O . LEU A 1 187 ? 6.975 0.505 1.690 1.00 92.00 187 LEU A O 1
ATOM 1511 N N . VAL A 1 188 ? 8.538 1.202 3.155 1.00 93.75 188 VAL A N 1
ATOM 1512 C CA . VAL A 1 188 ?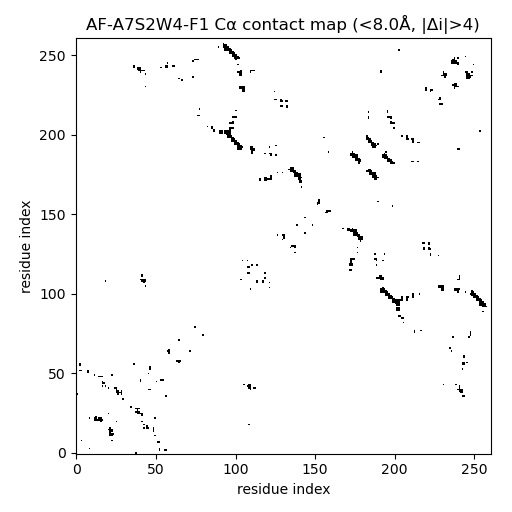 7.873 0.728 4.361 1.00 93.75 188 VAL A CA 1
ATOM 1513 C C . VAL A 1 188 ? 7.324 1.916 5.131 1.00 93.75 188 VAL A C 1
ATOM 1515 O O . VAL A 1 188 ? 8.072 2.849 5.444 1.00 93.75 188 VAL A O 1
ATOM 1518 N N . ASN A 1 189 ? 6.028 1.859 5.445 1.00 91.81 189 ASN A N 1
ATOM 1519 C CA . ASN A 1 189 ? 5.283 2.881 6.181 1.00 91.81 189 ASN A CA 1
ATOM 1520 C C . ASN A 1 189 ? 5.364 4.284 5.562 1.00 91.81 189 ASN A C 1
ATOM 1522 O O . ASN A 1 189 ? 5.519 5.266 6.284 1.00 91.81 189 ASN A O 1
ATOM 1526 N N . GLU A 1 190 ? 5.280 4.407 4.233 1.00 85.44 190 GLU A N 1
ATOM 1527 C CA . GLU A 1 190 ? 5.197 5.727 3.593 1.00 85.44 190 GLU A CA 1
ATOM 1528 C C . GLU A 1 190 ? 3.764 6.287 3.691 1.00 85.44 190 GLU A C 1
ATOM 1530 O O . GLU A 1 190 ? 3.456 7.036 4.621 1.00 85.44 190 GLU A O 1
ATOM 1535 N N . ARG A 1 191 ? 2.880 5.897 2.775 1.00 85.50 191 ARG A N 1
ATOM 1536 C CA . ARG A 1 191 ? 1.422 6.110 2.856 1.00 85.50 191 ARG A CA 1
ATOM 1537 C C . ARG A 1 191 ? 0.641 4.821 3.095 1.00 85.50 191 ARG A C 1
ATOM 1539 O O . ARG A 1 191 ? -0.473 4.874 3.595 1.00 85.50 191 ARG A O 1
ATOM 1546 N N . GLU A 1 192 ? 1.249 3.689 2.768 1.00 92.19 192 GLU A N 1
ATOM 1547 C CA . GLU A 1 192 ? 0.758 2.331 3.019 1.00 92.19 192 GLU A CA 1
ATOM 1548 C C . GLU A 1 192 ? 1.849 1.549 3.769 1.00 92.19 192 GLU A C 1
ATOM 1550 O O . GLU A 1 192 ? 2.997 2.014 3.836 1.00 92.19 192 GLU A O 1
ATOM 1555 N N . HIS A 1 193 ? 1.526 0.375 4.334 1.00 96.50 193 HIS A N 1
ATOM 1556 C CA . HIS A 1 193 ? 2.533 -0.433 5.048 1.00 96.50 193 HIS A CA 1
ATOM 1557 C C . HIS A 1 193 ? 3.679 -0.809 4.116 1.00 96.50 193 HIS A C 1
ATOM 1559 O O . HIS A 1 193 ? 4.839 -0.674 4.505 1.00 96.50 193 HIS A O 1
ATOM 1565 N N . ILE A 1 194 ? 3.358 -1.216 2.883 1.00 96.62 194 ILE A N 1
ATOM 1566 C CA . ILE A 1 194 ? 4.348 -1.517 1.854 1.00 96.62 194 ILE A CA 1
ATOM 1567 C C . ILE A 1 194 ? 3.930 -0.911 0.516 1.00 96.62 194 ILE A C 1
ATOM 1569 O O . ILE A 1 194 ? 2.827 -1.146 0.022 1.00 96.62 194 ILE A O 1
ATOM 1573 N N . ILE A 1 195 ? 4.842 -0.162 -0.102 1.00 94.50 195 ILE A N 1
ATOM 1574 C CA . ILE A 1 195 ? 4.731 0.289 -1.491 1.00 94.50 195 ILE A CA 1
ATOM 1575 C C . ILE A 1 195 ? 5.896 -0.312 -2.269 1.00 94.50 195 ILE A C 1
ATOM 1577 O O . ILE A 1 195 ? 7.036 0.131 -2.134 1.00 94.50 195 ILE A O 1
ATOM 1581 N N . PHE A 1 196 ? 5.608 -1.301 -3.103 1.00 93.56 196 PHE A N 1
ATOM 1582 C CA . PHE A 1 196 ? 6.564 -1.856 -4.047 1.00 93.56 196 PHE A CA 1
ATOM 1583 C C . PHE A 1 196 ? 6.613 -0.999 -5.306 1.00 93.56 196 PHE A C 1
ATOM 1585 O O . PHE A 1 196 ? 5.588 -0.509 -5.787 1.00 93.56 196 PHE A O 1
ATOM 1592 N N . LEU A 1 197 ? 7.810 -0.813 -5.848 1.00 91.00 197 LEU A N 1
ATOM 1593 C CA . LEU A 1 197 ? 8.065 0.023 -7.008 1.00 91.00 197 LEU A CA 1
ATOM 1594 C C . LEU A 1 197 ? 9.183 -0.553 -7.871 1.00 91.00 197 LEU A C 1
ATOM 1596 O O . LEU A 1 197 ? 10.265 -0.820 -7.371 1.00 91.00 197 LEU A O 1
ATOM 1600 N N . THR A 1 198 ? 8.933 -0.680 -9.168 1.00 89.44 198 THR A N 1
ATOM 1601 C CA . THR A 1 198 ? 9.952 -0.921 -10.191 1.00 89.44 198 THR A CA 1
ATOM 1602 C C . THR A 1 198 ? 9.898 0.234 -11.176 1.00 89.44 198 THR A C 1
ATOM 1604 O O . THR A 1 198 ? 8.824 0.762 -11.484 1.00 89.44 198 THR A O 1
ATOM 1607 N N . GLN A 1 199 ? 11.061 0.682 -11.636 1.00 84.75 199 GLN A N 1
ATOM 1608 C CA . GLN A 1 199 ? 11.158 1.751 -12.621 1.00 84.75 199 GLN A CA 1
ATOM 1609 C C . GLN A 1 199 ? 12.265 1.433 -13.610 1.00 84.75 199 GLN A C 1
ATOM 1611 O O . GLN A 1 199 ? 13.420 1.295 -13.221 1.00 84.75 199 GLN A O 1
ATOM 1616 N N . GLU A 1 200 ? 11.913 1.407 -14.886 1.00 83.31 200 GLU A N 1
ATOM 1617 C CA . GLU A 1 200 ? 12.830 1.094 -15.972 1.00 83.31 200 GLU A CA 1
ATOM 1618 C C . GLU A 1 200 ? 12.889 2.250 -16.958 1.00 83.31 200 GLU A C 1
ATOM 1620 O O . GLU A 1 200 ? 11.900 2.950 -17.184 1.00 83.31 200 GLU A O 1
ATOM 1625 N N . PHE A 1 201 ? 14.068 2.468 -17.534 1.00 83.50 201 PHE A N 1
ATOM 1626 C CA . PHE A 1 201 ? 14.209 3.371 -18.669 1.00 83.50 201 PHE A CA 1
ATOM 1627 C C . PHE A 1 201 ? 13.723 2.668 -19.940 1.00 83.50 201 PHE A C 1
ATOM 1629 O O . PHE A 1 201 ? 13.920 1.466 -20.101 1.00 83.50 201 PHE A O 1
ATOM 1636 N N . GLY A 1 202 ? 13.099 3.422 -20.840 1.00 83.19 202 GLY A N 1
ATOM 1637 C CA . GLY A 1 202 ? 12.455 2.872 -22.030 1.00 83.19 202 GLY A CA 1
ATOM 1638 C C . GLY A 1 202 ? 11.087 2.242 -21.751 1.00 83.19 202 GLY A C 1
ATOM 1639 O O . GLY A 1 202 ? 10.458 2.497 -20.722 1.00 83.19 202 GLY A O 1
ATOM 1640 N N . GLY A 1 203 ? 10.622 1.442 -22.712 1.00 80.00 203 GLY A N 1
ATOM 1641 C CA . GLY A 1 203 ? 9.273 0.872 -22.751 1.00 80.00 203 GLY A CA 1
ATOM 1642 C C . GLY A 1 203 ? 9.136 -0.580 -22.295 1.00 80.00 203 GLY A C 1
ATOM 1643 O O . GLY A 1 203 ? 8.073 -1.151 -22.504 1.00 80.00 203 GLY A O 1
ATOM 1644 N N . ASP A 1 204 ? 10.154 -1.194 -21.676 1.00 84.62 204 ASP A N 1
ATOM 1645 C CA . ASP A 1 204 ? 10.093 -2.609 -21.263 1.00 84.62 204 ASP A CA 1
ATOM 1646 C C . ASP A 1 204 ? 9.230 -2.820 -20.002 1.00 84.62 204 ASP A C 1
ATOM 1648 O O . ASP A 1 204 ? 9.689 -3.122 -18.894 1.00 84.62 204 ASP A O 1
ATOM 1652 N N . LEU A 1 205 ? 7.926 -2.609 -20.175 1.00 85.81 205 LEU A N 1
ATOM 1653 C CA . LEU A 1 205 ? 6.920 -2.775 -19.139 1.00 85.81 205 LEU A CA 1
ATOM 1654 C C . LEU A 1 205 ? 6.759 -4.247 -18.737 1.00 85.81 205 LEU A C 1
ATOM 1656 O O . LEU A 1 205 ? 6.483 -4.518 -17.569 1.00 85.81 205 LEU A O 1
ATOM 1660 N N . CYS A 1 206 ? 6.984 -5.195 -19.652 1.00 86.31 206 CYS A N 1
ATOM 1661 C CA . CYS A 1 206 ? 6.933 -6.621 -19.337 1.00 86.31 206 CYS A CA 1
ATOM 1662 C C . CYS A 1 206 ? 7.965 -6.984 -18.272 1.00 86.31 206 CYS A C 1
ATOM 1664 O O . CYS A 1 206 ? 7.626 -7.549 -17.230 1.00 86.31 206 CYS A O 1
ATOM 1666 N N . HIS A 1 207 ? 9.218 -6.593 -18.485 1.00 85.94 207 HIS A N 1
ATOM 1667 C CA . HIS A 1 207 ? 10.278 -6.861 -17.531 1.00 85.94 207 HIS A CA 1
ATOM 1668 C C . HIS A 1 207 ? 10.070 -6.092 -16.215 1.00 85.94 207 HIS A C 1
ATOM 1670 O O . HIS A 1 207 ? 10.326 -6.629 -15.134 1.00 85.94 207 HIS A O 1
ATOM 1676 N N . ALA A 1 208 ? 9.582 -4.845 -16.263 1.00 87.94 208 ALA A N 1
ATOM 1677 C CA . ALA A 1 208 ? 9.240 -4.077 -15.059 1.00 87.94 208 ALA A CA 1
ATOM 1678 C C . ALA A 1 208 ? 8.115 -4.735 -14.233 1.00 87.94 208 ALA A C 1
ATOM 1680 O O . ALA A 1 208 ? 8.197 -4.777 -13.002 1.00 87.94 208 ALA A O 1
ATOM 1681 N N . PHE A 1 209 ? 7.088 -5.270 -14.901 1.00 88.88 209 PHE A N 1
ATOM 1682 C CA . PHE A 1 209 ? 5.961 -5.961 -14.278 1.00 88.88 209 PHE A CA 1
ATOM 1683 C C . PHE A 1 209 ? 6.367 -7.309 -13.679 1.00 88.88 209 PHE A C 1
ATOM 1685 O O . PHE A 1 209 ? 6.043 -7.576 -12.526 1.00 88.88 209 PHE A O 1
ATOM 1692 N N . TYR A 1 210 ? 7.111 -8.146 -14.407 1.00 87.69 210 TYR A N 1
ATOM 1693 C CA . TYR A 1 210 ? 7.511 -9.459 -13.890 1.00 87.69 210 TYR A CA 1
ATOM 1694 C C . TYR A 1 210 ? 8.441 -9.361 -12.678 1.00 87.69 210 TYR A C 1
ATOM 1696 O O . TYR A 1 210 ? 8.280 -10.131 -11.734 1.00 87.69 210 TYR A O 1
ATOM 1704 N N . ARG A 1 211 ? 9.350 -8.377 -12.646 1.00 87.62 211 ARG A N 1
ATOM 1705 C CA . ARG A 1 211 ? 10.164 -8.096 -11.448 1.00 87.62 211 ARG A CA 1
ATOM 1706 C C . ARG A 1 211 ? 9.326 -7.621 -10.271 1.00 87.62 211 ARG A C 1
ATOM 1708 O O . ARG A 1 211 ? 9.553 -8.053 -9.146 1.00 87.62 211 ARG A O 1
ATOM 1715 N N . MET A 1 212 ? 8.351 -6.749 -10.531 1.00 90.56 212 MET A N 1
ATOM 1716 C CA . MET A 1 212 ? 7.410 -6.303 -9.505 1.00 90.56 212 MET A CA 1
ATOM 1717 C C . MET A 1 212 ? 6.652 -7.489 -8.909 1.00 90.56 212 MET A C 1
ATOM 1719 O O . MET A 1 212 ? 6.577 -7.630 -7.692 1.00 90.56 212 MET A O 1
ATOM 1723 N N . ARG A 1 213 ? 6.120 -8.353 -9.774 1.00 88.94 213 ARG A N 1
ATOM 1724 C CA . ARG A 1 213 ? 5.396 -9.559 -9.386 1.00 88.94 213 ARG A CA 1
ATOM 1725 C C . ARG A 1 213 ? 6.263 -10.481 -8.522 1.00 88.94 213 ARG A C 1
ATOM 1727 O O . ARG A 1 213 ? 5.835 -10.818 -7.424 1.00 88.94 213 ARG A O 1
ATOM 1734 N N . ASP A 1 214 ? 7.476 -10.817 -8.975 1.00 88.94 214 ASP A N 1
ATOM 1735 C CA . ASP A 1 214 ? 8.414 -11.673 -8.223 1.00 88.94 214 ASP A CA 1
ATOM 1736 C C . ASP A 1 214 ? 8.701 -11.111 -6.824 1.00 88.94 214 ASP A C 1
ATOM 1738 O O . ASP A 1 214 ? 8.640 -11.832 -5.829 1.00 88.94 214 ASP A O 1
ATOM 1742 N N . LEU A 1 215 ? 8.959 -9.802 -6.726 1.00 90.69 215 LEU A N 1
ATOM 1743 C CA . LEU A 1 215 ? 9.222 -9.154 -5.444 1.00 90.69 215 LEU A CA 1
ATOM 1744 C C . LEU A 1 215 ? 8.014 -9.235 -4.498 1.00 90.69 215 LEU A C 1
ATOM 1746 O O . LEU A 1 215 ? 8.186 -9.556 -3.321 1.00 90.69 215 LEU A O 1
ATOM 1750 N N . VAL A 1 216 ? 6.807 -8.953 -4.995 1.00 92.94 216 VAL A N 1
ATOM 1751 C CA . VAL A 1 216 ? 5.573 -9.005 -4.193 1.00 92.94 216 VAL A CA 1
ATOM 1752 C C . VAL A 1 216 ? 5.309 -10.427 -3.698 1.00 92.94 216 VAL A C 1
ATOM 1754 O O . VAL A 1 216 ? 5.123 -10.614 -2.499 1.00 92.94 216 VAL A O 1
ATOM 1757 N N . GLU A 1 217 ? 5.367 -11.427 -4.581 1.00 91.00 217 GLU A N 1
ATOM 1758 C CA . GLU A 1 217 ? 5.125 -12.838 -4.241 1.00 91.00 217 GLU A CA 1
ATOM 1759 C C . GLU A 1 217 ? 6.135 -13.368 -3.226 1.00 91.00 217 GLU A C 1
ATOM 1761 O O . GLU A 1 217 ? 5.775 -13.984 -2.224 1.00 91.00 217 GLU A O 1
ATOM 1766 N N . ARG A 1 218 ? 7.424 -13.102 -3.445 1.00 92.00 218 ARG A N 1
ATOM 1767 C CA . ARG A 1 218 ? 8.464 -13.558 -2.520 1.00 92.00 218 ARG A CA 1
ATOM 1768 C C . ARG A 1 218 ? 8.343 -12.888 -1.157 1.00 92.00 218 ARG A C 1
ATOM 1770 O O . ARG A 1 218 ? 8.618 -13.536 -0.149 1.00 92.00 218 ARG A O 1
ATOM 1777 N N . THR A 1 219 ? 7.930 -11.620 -1.119 1.00 94.12 219 THR A N 1
ATOM 1778 C CA . THR A 1 219 ? 7.672 -10.919 0.145 1.00 94.12 219 THR A CA 1
ATOM 1779 C C . THR A 1 219 ? 6.457 -11.508 0.860 1.00 94.12 219 THR A C 1
ATOM 1781 O O . THR A 1 219 ? 6.530 -11.725 2.066 1.00 94.12 219 THR A O 1
ATOM 1784 N N . GLU A 1 220 ? 5.377 -11.823 0.140 1.00 95.06 220 GLU A N 1
ATOM 1785 C CA . GLU A 1 220 ? 4.184 -12.484 0.689 1.00 95.06 220 GLU A CA 1
ATOM 1786 C C . GLU A 1 220 ? 4.538 -13.836 1.318 1.00 95.06 220 GLU A C 1
ATOM 1788 O O . GLU A 1 220 ? 4.305 -14.044 2.506 1.00 95.06 220 GLU A O 1
ATOM 1793 N N . LEU A 1 221 ? 5.236 -14.702 0.576 1.00 94.31 221 LEU A N 1
ATOM 1794 C CA . LEU A 1 221 ? 5.698 -16.003 1.073 1.00 94.31 221 LEU A CA 1
ATOM 1795 C C . LEU A 1 221 ? 6.620 -15.879 2.296 1.00 94.31 221 LEU A C 1
ATOM 1797 O O . LEU A 1 221 ? 6.626 -16.747 3.170 1.00 94.31 221 LEU A O 1
ATOM 1801 N N . ALA A 1 222 ? 7.445 -14.832 2.360 1.00 95.19 222 ALA A N 1
ATOM 1802 C CA . ALA A 1 222 ? 8.316 -14.581 3.505 1.00 95.19 222 ALA A CA 1
ATOM 1803 C C . ALA A 1 222 ? 7.536 -14.108 4.744 1.00 95.19 222 ALA A C 1
ATOM 1805 O O . ALA A 1 222 ? 7.876 -14.507 5.858 1.00 95.19 222 ALA A O 1
ATOM 1806 N N . LEU A 1 223 ? 6.489 -13.300 4.559 1.00 96.81 223 LEU A N 1
ATOM 1807 C CA . LEU A 1 223 ? 5.582 -12.880 5.630 1.00 96.81 223 LEU A CA 1
ATOM 1808 C C . LEU A 1 223 ? 4.777 -14.064 6.174 1.00 96.81 223 LEU A C 1
ATOM 1810 O O . LEU A 1 223 ? 4.693 -14.242 7.389 1.00 96.81 223 LEU A O 1
ATOM 1814 N N . GLU A 1 224 ? 4.260 -14.925 5.297 1.00 95.69 224 GLU A N 1
ATOM 1815 C CA . GLU A 1 224 ? 3.469 -16.090 5.709 1.00 95.69 224 GLU A CA 1
ATOM 1816 C C . GLU A 1 224 ? 4.271 -17.051 6.592 1.00 95.69 224 GLU A C 1
ATOM 1818 O O . GLU A 1 224 ? 3.754 -17.567 7.584 1.00 95.69 224 GLU A O 1
ATOM 1823 N N . LYS A 1 225 ? 5.568 -17.229 6.302 1.00 95.31 225 LYS A N 1
ATOM 1824 C CA . LYS A 1 225 ? 6.485 -18.037 7.127 1.00 95.31 225 LYS A CA 1
ATOM 1825 C C . LYS A 1 225 ? 6.649 -17.514 8.552 1.00 95.31 225 LYS A C 1
ATOM 1827 O O . LYS A 1 225 ? 7.008 -18.289 9.434 1.00 95.31 225 LYS A O 1
ATOM 1832 N N . THR A 1 226 ? 6.421 -16.222 8.782 1.00 94.44 226 THR A N 1
ATOM 1833 C CA . THR A 1 226 ? 6.483 -15.606 10.114 1.00 94.44 226 THR A CA 1
ATOM 1834 C C . THR A 1 226 ? 5.098 -15.380 10.719 1.00 94.44 226 THR A C 1
ATOM 1836 O O . THR A 1 226 ? 4.994 -14.723 11.750 1.00 94.44 226 THR A O 1
ATOM 1839 N N . GLY A 1 227 ? 4.040 -15.929 10.110 1.00 96.56 227 GLY A N 1
ATOM 1840 C CA . GLY A 1 227 ? 2.665 -15.822 10.599 1.00 96.56 227 GLY A CA 1
ATOM 1841 C C . GLY A 1 227 ? 1.943 -14.530 10.209 1.00 96.56 227 GLY A C 1
ATOM 1842 O O . GLY A 1 227 ? 0.858 -14.276 10.722 1.00 96.56 227 GLY A O 1
ATOM 1843 N N . HIS A 1 228 ? 2.506 -13.727 9.302 1.00 97.75 228 HIS A N 1
ATOM 1844 C CA . HIS A 1 228 ? 1.915 -12.467 8.848 1.00 97.75 228 HIS A CA 1
ATOM 1845 C C . HIS A 1 228 ? 1.328 -12.612 7.444 1.00 97.75 228 HIS A C 1
ATOM 1847 O O . HIS A 1 228 ? 1.838 -13.363 6.618 1.00 97.75 228 HIS A O 1
ATOM 1853 N N . LYS A 1 229 ? 0.256 -11.871 7.155 1.00 96.94 229 LYS A N 1
ATOM 1854 C CA . LYS A 1 229 ? -0.431 -11.897 5.856 1.00 96.94 229 LYS A CA 1
ATOM 1855 C C . LYS A 1 229 ? -0.782 -10.492 5.395 1.00 96.94 229 LYS A C 1
ATOM 1857 O O . LYS A 1 229 ? -0.867 -9.566 6.205 1.00 96.94 229 LYS A O 1
ATOM 1862 N N . TYR A 1 230 ? -1.010 -10.336 4.096 1.00 96.94 230 TYR A N 1
ATOM 1863 C CA . TYR A 1 230 ? -1.639 -9.128 3.576 1.00 96.94 230 TYR A CA 1
ATOM 1864 C C . TYR A 1 230 ? -3.139 -9.108 3.888 1.00 96.94 230 TYR A C 1
ATOM 1866 O O . TYR A 1 230 ? -3.786 -10.151 3.925 1.00 96.94 230 TYR A O 1
ATOM 1874 N N . MET A 1 231 ? -3.691 -7.910 4.088 1.00 96.12 231 MET A N 1
ATOM 1875 C CA . MET A 1 231 ? -5.134 -7.701 4.189 1.00 96.12 231 MET A CA 1
ATOM 1876 C C . MET A 1 231 ? -5.791 -8.032 2.850 1.00 96.12 231 MET A C 1
ATOM 1878 O O . MET A 1 231 ? -5.423 -7.464 1.815 1.00 96.12 231 MET A O 1
ATOM 1882 N N . HIS A 1 232 ? -6.773 -8.928 2.868 1.00 92.38 232 HIS A N 1
ATOM 1883 C CA . HIS A 1 232 ? -7.439 -9.388 1.658 1.00 92.38 232 HIS A CA 1
ATOM 1884 C C . HIS A 1 232 ? -8.921 -9.664 1.908 1.00 92.38 232 HIS A C 1
ATOM 1886 O O . HIS A 1 232 ? -9.299 -10.415 2.803 1.00 92.38 232 HIS A O 1
ATOM 1892 N N . SER A 1 233 ? -9.762 -9.104 1.047 1.00 88.94 233 SER A N 1
ATOM 1893 C CA . SER A 1 233 ? -11.197 -9.335 1.002 1.00 88.94 233 SER A CA 1
ATOM 1894 C C . SER A 1 233 ? -11.556 -10.190 -0.204 1.00 88.94 233 SER A C 1
ATOM 1896 O O . SER A 1 233 ? -11.112 -9.925 -1.316 1.00 88.94 233 SER A O 1
ATOM 1898 N N . VAL A 1 234 ? -12.453 -11.158 -0.020 1.00 83.56 234 VAL A N 1
ATOM 1899 C CA . VAL A 1 234 ? -13.025 -11.924 -1.144 1.00 83.56 234 VAL A CA 1
ATOM 1900 C C . VAL A 1 234 ? -13.781 -11.012 -2.118 1.00 83.56 234 VAL A C 1
ATOM 1902 O O . VAL A 1 234 ? -13.836 -11.294 -3.308 1.00 83.56 234 VAL A O 1
ATOM 1905 N N . VAL A 1 235 ? -14.352 -9.912 -1.620 1.00 80.44 235 VAL A N 1
ATOM 1906 C CA . VAL A 1 235 ? -15.153 -8.977 -2.421 1.00 80.44 235 VAL A CA 1
ATOM 1907 C C . VAL A 1 235 ? -14.278 -7.921 -3.089 1.00 80.44 235 VAL A C 1
ATOM 1909 O O . VAL A 1 235 ? -14.525 -7.536 -4.227 1.00 80.44 235 VAL A O 1
ATOM 1912 N N . TYR A 1 236 ? -13.263 -7.443 -2.373 1.00 84.38 236 TYR A N 1
ATOM 1913 C CA . TYR A 1 236 ? -12.505 -6.260 -2.764 1.00 84.38 236 TYR A CA 1
ATOM 1914 C C . TYR A 1 236 ? -11.051 -6.540 -3.175 1.00 84.38 236 TYR A C 1
ATOM 1916 O O . TYR A 1 236 ? -10.363 -5.622 -3.601 1.00 84.38 236 TYR A O 1
ATOM 1924 N N . GLY A 1 237 ? -10.556 -7.774 -3.064 1.00 88.62 237 GLY A N 1
ATOM 1925 C CA . GLY A 1 237 ? -9.143 -8.090 -3.282 1.00 88.62 237 GLY A CA 1
ATOM 1926 C C . GLY A 1 237 ? -8.251 -7.577 -2.147 1.00 88.62 237 GLY A C 1
ATOM 1927 O O . GLY A 1 237 ? -8.678 -7.530 -0.991 1.00 88.62 237 GLY A O 1
ATOM 1928 N N . PHE A 1 238 ? -7.007 -7.178 -2.443 1.00 92.31 238 PHE A N 1
ATOM 1929 C CA . PHE A 1 238 ? -6.137 -6.593 -1.417 1.00 92.31 238 PHE A CA 1
ATOM 1930 C C . PHE A 1 238 ? -6.691 -5.254 -0.932 1.00 92.31 238 PHE A C 1
ATOM 1932 O O . PHE A 1 238 ? -7.011 -4.361 -1.723 1.00 92.31 238 PHE A O 1
ATOM 1939 N N . LEU A 1 239 ? -6.764 -5.120 0.389 1.00 94.38 239 LEU A N 1
ATOM 1940 C CA . LEU A 1 239 ? -7.224 -3.906 1.045 1.00 94.38 239 LEU A CA 1
ATOM 1941 C C . LEU A 1 239 ? -6.034 -2.996 1.345 1.00 94.38 239 LEU A C 1
ATOM 1943 O O . LEU A 1 239 ? -4.988 -3.433 1.828 1.00 94.38 239 LEU A O 1
ATOM 1947 N N . VAL A 1 240 ? -6.212 -1.711 1.068 1.00 94.56 240 VAL A N 1
ATOM 1948 C CA . VAL A 1 240 ? -5.250 -0.635 1.341 1.00 94.56 240 VAL A CA 1
ATOM 1949 C C . VAL A 1 240 ? -5.998 0.576 1.877 1.00 94.56 240 VAL A C 1
ATOM 1951 O O . VAL A 1 240 ? -7.225 0.568 1.897 1.00 94.56 240 VAL A O 1
ATOM 1954 N N . SER A 1 241 ? -5.310 1.612 2.351 1.00 93.56 241 SER A N 1
ATOM 1955 C CA . SER A 1 241 ? -6.015 2.709 3.021 1.00 93.56 241 SER A CA 1
ATOM 1956 C C . SER A 1 241 ? -6.866 3.564 2.071 1.00 93.56 241 SER A C 1
ATOM 1958 O O . SER A 1 241 ? -7.911 4.078 2.470 1.00 93.56 241 SER A O 1
ATOM 1960 N N . SER A 1 242 ? -6.447 3.711 0.808 1.00 91.12 242 SER A N 1
ATOM 1961 C CA . SER A 1 242 ? -7.182 4.478 -0.204 1.00 91.12 242 SER A CA 1
ATOM 1962 C C . SER A 1 242 ? -8.180 3.597 -0.976 1.00 91.12 242 SER A C 1
ATOM 1964 O O . SER A 1 242 ? -7.747 2.659 -1.648 1.00 91.12 242 SER A O 1
ATOM 1966 N N . PRO A 1 243 ? -9.491 3.916 -0.981 1.00 90.25 243 PRO A N 1
ATOM 1967 C CA . PRO A 1 243 ? -10.505 3.100 -1.661 1.00 90.25 243 PRO A CA 1
ATOM 1968 C C . PRO A 1 243 ? -10.299 2.939 -3.171 1.00 90.25 243 PRO A C 1
ATOM 1970 O O . PRO A 1 243 ? -10.669 1.913 -3.726 1.00 90.25 243 PRO A O 1
ATOM 1973 N N . GLN A 1 244 ? -9.687 3.920 -3.844 1.00 87.75 244 GLN A N 1
ATOM 1974 C CA . GLN A 1 244 ? -9.418 3.852 -5.291 1.00 87.75 244 GLN A CA 1
ATOM 1975 C C . GLN A 1 244 ? -8.299 2.858 -5.656 1.00 87.75 244 GLN A C 1
ATOM 1977 O O . GLN A 1 244 ? -8.074 2.579 -6.830 1.00 87.75 244 GLN A O 1
ATOM 1982 N N . GLU A 1 245 ? -7.525 2.405 -4.666 1.00 89.19 245 GLU A N 1
ATOM 1983 C CA . GLU A 1 245 ? -6.369 1.520 -4.852 1.00 89.19 245 GLU A CA 1
ATOM 1984 C C . GLU A 1 245 ? -6.647 0.090 -4.373 1.00 89.19 245 GLU A C 1
ATOM 1986 O O . GLU A 1 245 ? -5.779 -0.779 -4.470 1.00 89.19 245 GLU A O 1
ATOM 1991 N N . VAL A 1 246 ? -7.852 -0.153 -3.860 1.00 90.31 246 VAL A N 1
ATOM 1992 C CA . VAL A 1 246 ? -8.335 -1.471 -3.462 1.00 90.31 246 VAL A CA 1
ATOM 1993 C C . VAL A 1 246 ? -8.379 -2.402 -4.672 1.00 90.31 246 VAL A C 1
ATOM 1995 O O . VAL A 1 246 ? -8.533 -1.976 -5.820 1.00 90.31 246 VAL A O 1
ATOM 1998 N N . GLY A 1 247 ? -8.182 -3.692 -4.427 1.00 88.06 247 GLY A N 1
ATOM 1999 C CA . GLY A 1 247 ? -8.066 -4.671 -5.488 1.00 88.06 247 GLY A CA 1
ATOM 2000 C C . GLY A 1 247 ? -6.629 -5.072 -5.695 1.00 88.06 247 GLY A C 1
ATOM 2001 O O . GLY A 1 247 ? -6.009 -5.650 -4.810 1.00 88.06 247 GLY A O 1
ATOM 2002 N N . THR A 1 248 ? -6.090 -4.853 -6.894 1.00 87.00 248 THR A N 1
ATOM 2003 C CA . THR A 1 248 ? -4.701 -5.218 -7.232 1.00 87.00 248 THR A CA 1
ATOM 2004 C C . THR A 1 248 ? -3.676 -4.368 -6.501 1.00 87.00 248 THR A C 1
ATOM 2006 O O . THR A 1 248 ? -2.529 -4.800 -6.345 1.00 87.00 248 THR A O 1
ATOM 2009 N N . GLY A 1 249 ? -4.052 -3.157 -6.076 1.00 89.12 249 GLY A N 1
ATOM 2010 C CA . GLY A 1 249 ? -3.104 -2.130 -5.648 1.00 89.12 249 GLY A CA 1
ATOM 2011 C C . GLY A 1 249 ? -2.120 -1.730 -6.750 1.00 89.12 249 GLY A C 1
ATOM 2012 O O . GLY A 1 249 ? -1.145 -1.030 -6.474 1.00 89.12 249 GLY A O 1
ATOM 2013 N N . LEU A 1 250 ? -2.328 -2.209 -7.982 1.00 90.62 250 LEU A N 1
ATOM 2014 C CA . LEU A 1 250 ? -1.413 -2.067 -9.101 1.00 90.62 250 LEU A CA 1
ATOM 2015 C C . LEU A 1 250 ? -1.645 -0.723 -9.780 1.00 90.62 250 LEU A C 1
ATOM 2017 O O . LEU A 1 250 ? -2.754 -0.379 -10.176 1.00 90.62 250 LEU A O 1
ATOM 2021 N N . ARG A 1 251 ? -0.560 0.010 -9.991 1.00 89.50 251 ARG A N 1
ATOM 2022 C CA . ARG A 1 251 ? -0.529 1.183 -10.851 1.00 89.50 251 ARG A CA 1
ATOM 2023 C C . ARG A 1 251 ? 0.634 1.057 -11.811 1.00 89.50 251 ARG A C 1
ATOM 2025 O O . ARG A 1 251 ? 1.786 0.991 -11.386 1.00 89.50 251 ARG A O 1
ATOM 2032 N N . ILE A 1 252 ? 0.318 1.058 -13.096 1.00 88.62 252 ILE A N 1
ATOM 2033 C CA . ILE A 1 252 ? 1.294 1.112 -14.176 1.00 88.62 252 ILE A CA 1
ATOM 2034 C C . ILE A 1 252 ? 1.246 2.517 -14.768 1.00 88.62 252 ILE A C 1
ATOM 2036 O O . ILE A 1 252 ? 0.174 3.066 -15.009 1.00 88.62 252 ILE A O 1
ATOM 2040 N N . SER A 1 253 ? 2.413 3.110 -14.972 1.00 89.12 253 SER A N 1
ATOM 2041 C CA . SER A 1 253 ? 2.556 4.429 -15.582 1.00 89.12 253 SER A CA 1
ATOM 2042 C C . SER A 1 253 ? 3.726 4.432 -16.549 1.00 89.12 253 SER A C 1
ATOM 2044 O O . SER A 1 253 ? 4.754 3.812 -16.275 1.00 89.12 253 SER A O 1
ATOM 2046 N N . VAL A 1 254 ? 3.584 5.167 -17.645 1.00 88.56 254 VAL A N 1
ATOM 2047 C CA . VAL A 1 254 ? 4.642 5.405 -18.626 1.00 88.56 254 VAL A CA 1
ATOM 2048 C C . VAL A 1 254 ? 4.841 6.905 -18.789 1.00 88.56 254 VAL A C 1
ATOM 2050 O O . VAL A 1 254 ? 3.876 7.666 -18.821 1.00 88.56 254 VAL A O 1
ATOM 2053 N N . ASN A 1 255 ? 6.094 7.337 -18.873 1.00 88.00 255 ASN A N 1
ATOM 2054 C CA . ASN A 1 255 ? 6.436 8.691 -19.284 1.00 88.00 255 ASN A CA 1
ATOM 2055 C C . ASN A 1 255 ? 6.712 8.657 -20.781 1.00 88.00 255 ASN A C 1
ATOM 2057 O O . ASN A 1 255 ? 7.664 8.007 -21.208 1.00 88.00 255 ASN A O 1
ATOM 2061 N N . VAL A 1 256 ? 5.895 9.350 -21.568 1.00 89.56 256 VAL A N 1
ATOM 2062 C CA . VAL A 1 256 ? 5.978 9.347 -23.033 1.00 89.56 256 VAL A CA 1
ATOM 2063 C C . VAL A 1 256 ? 6.247 10.764 -23.522 1.00 89.56 256 VAL A C 1
ATOM 2065 O O . VAL A 1 256 ? 5.643 11.717 -23.033 1.00 89.56 256 VAL A O 1
ATOM 2068 N N . LYS A 1 257 ? 7.163 10.919 -24.479 1.00 89.44 257 LYS A N 1
ATOM 2069 C CA . LYS A 1 257 ? 7.396 12.191 -25.172 1.00 89.44 257 LYS A CA 1
ATOM 2070 C C . LYS A 1 257 ? 6.459 12.295 -26.366 1.00 89.44 257 LYS A C 1
ATOM 2072 O O . LYS A 1 257 ? 6.654 11.608 -27.360 1.00 89.44 257 LYS A O 1
ATOM 2077 N N . LEU A 1 258 ? 5.479 13.185 -26.273 1.00 89.19 258 LEU A N 1
ATOM 2078 C CA . LEU A 1 258 ? 4.501 13.439 -27.329 1.00 89.19 258 LEU A CA 1
ATOM 2079 C C . LEU A 1 258 ? 4.606 14.910 -27.762 1.00 89.19 258 LEU A C 1
ATOM 2081 O O . LEU A 1 258 ? 3.826 15.731 -27.300 1.00 89.19 258 LEU A O 1
ATOM 2085 N N . PRO A 1 259 ? 5.598 15.284 -28.590 1.00 86.12 259 PRO A N 1
ATOM 2086 C CA . PRO A 1 259 ? 5.856 16.690 -28.927 1.00 86.12 259 PRO A CA 1
ATOM 2087 C C . PRO A 1 259 ? 4.762 17.351 -29.785 1.00 86.12 259 PRO A C 1
ATOM 2089 O O . PRO A 1 259 ? 4.798 18.564 -29.973 1.00 86.12 259 PRO A O 1
ATOM 2092 N N . HIS A 1 260 ? 3.826 16.569 -30.326 1.00 86.62 260 HIS A N 1
ATOM 2093 C CA . HIS A 1 260 ? 2.802 17.022 -31.271 1.00 86.62 260 HIS A CA 1
ATOM 2094 C C . HIS A 1 260 ? 1.368 16.636 -30.870 1.00 86.62 260 HIS A C 1
ATOM 2096 O O . HIS A 1 260 ? 0.462 16.851 -31.673 1.00 86.62 260 HIS A O 1
ATOM 2102 N N . LEU A 1 261 ? 1.169 16.034 -29.688 1.00 77.75 261 LEU A N 1
ATOM 2103 C CA . LEU A 1 261 ? -0.160 15.718 -29.147 1.00 77.75 261 LEU A CA 1
ATOM 2104 C C . LEU A 1 261 ? -0.627 16.825 -28.195 1.00 77.75 261 LEU A C 1
ATOM 2106 O O . LEU A 1 261 ? 0.244 17.373 -27.482 1.00 77.75 261 LEU A O 1
#

pLDDT: mean 82.11, std 15.12, range [39.59, 97.94]

Foldseek 3Di:
DPQDDPVLCVLFVCFADPVGDGPCVQQVPDPVPVPVLRGWAFALCCCPRSVSRLVVSLCVLCVPQDLPDLPPPFDALVNCPDDPPLDDPQLVQFFKKKKKFFFAWPPATWLVNGDLVSLLVLLVLLCQLLVPDQADDKFQQLPDDPVVVVCCCVVPVAPPDDPPPDDSSVSRSWIKGGRVPFQWIWTASRRGRIMIMHMDGTRPVVSSSVVSSVSVVSSQVSSVVVVMHTSQDSSFGGDTTDSSCTRRVMDMDTDGDDPPD

Secondary structure (DSSP, 8-state):
--S--HHHHHHHTT---TT---HHHHH-S-GGGT-TT----SSTTHHHHTHHHHHHHHHHH-TT--TT-TT-----GGG-----S-S-TTGGGEEEEEEEEEE-BTTS--TTT--HHHHHHHHHHHHHHHHTSS--EEEEGGG--HHHHHHHHHHH-TT-SS--S--HHHHTT-EEEE-SSSSEEEEESSSSSEEEEEEEESS-HHHHHHHHHHHHHHHHHHHHTTT--B-EETTTEE--SSGGGTBT-EEEEEEE--TT-